Protein AF-A0A538NAD2-F1 (afdb_monomer_lite)

Structure (mmCIF, N/CA/C/O backbone):
data_AF-A0A538NAD2-F1
#
_entry.id   AF-A0A538NAD2-F1
#
loop_
_atom_site.group_PDB
_atom_site.id
_atom_site.type_symbol
_atom_site.label_atom_id
_atom_site.label_alt_id
_atom_site.label_comp_id
_atom_site.label_asym_id
_atom_site.label_entity_id
_atom_site.label_seq_id
_atom_site.pdbx_PDB_ins_code
_atom_site.Cartn_x
_atom_site.Cartn_y
_atom_site.Cartn_z
_atom_site.occupancy
_atom_site.B_iso_or_equiv
_atom_site.auth_seq_id
_atom_site.auth_comp_id
_atom_site.auth_asym_id
_atom_site.auth_atom_id
_atom_site.pdbx_PDB_model_num
ATOM 1 N N . MET A 1 1 ? 9.219 -5.646 24.372 1.00 74.38 1 MET A N 1
ATOM 2 C CA . MET A 1 1 ? 7.977 -4.840 24.423 1.00 74.38 1 MET A CA 1
ATOM 3 C C . MET A 1 1 ? 7.196 -4.928 23.112 1.00 74.38 1 MET A C 1
ATOM 5 O O . MET A 1 1 ? 6.059 -5.374 23.153 1.00 74.38 1 MET A O 1
ATOM 9 N N . CYS A 1 2 ? 7.820 -4.629 21.964 1.00 83.75 2 CYS A N 1
ATOM 10 C CA . CYS A 1 2 ? 7.176 -4.635 20.638 1.00 83.75 2 CYS A CA 1
ATOM 11 C C . CYS A 1 2 ? 6.470 -5.961 20.267 1.00 83.75 2 CYS A C 1
ATOM 13 O O . CYS A 1 2 ? 5.291 -5.955 19.940 1.00 83.75 2 CYS A O 1
ATOM 15 N N . LEU A 1 3 ? 7.122 -7.119 20.444 1.00 89.62 3 LEU A N 1
ATOM 16 C CA . LEU A 1 3 ? 6.505 -8.423 20.138 1.00 89.62 3 LEU A CA 1
ATOM 17 C C . LEU A 1 3 ? 5.207 -8.684 20.925 1.00 89.62 3 LEU A C 1
ATOM 19 O O . LEU A 1 3 ? 4.236 -9.182 20.370 1.00 89.62 3 LEU A O 1
ATOM 23 N N . ARG A 1 4 ? 5.163 -8.322 22.215 1.00 91.44 4 ARG A N 1
ATOM 24 C CA . ARG A 1 4 ? 3.960 -8.508 23.047 1.00 91.44 4 ARG A CA 1
ATOM 25 C C . ARG A 1 4 ? 2.804 -7.627 22.574 1.00 91.44 4 ARG A C 1
ATOM 27 O O . ARG A 1 4 ? 1.663 -8.067 22.623 1.00 91.44 4 ARG A O 1
ATOM 34 N N . LEU A 1 5 ? 3.111 -6.417 22.108 1.00 91.31 5 LEU A N 1
ATOM 35 C CA . LEU A 1 5 ? 2.135 -5.505 21.519 1.00 91.31 5 LEU A CA 1
ATOM 36 C C . LEU A 1 5 ? 1.562 -6.091 20.227 1.00 91.31 5 LEU A C 1
ATOM 38 O O . LEU A 1 5 ? 0.345 -6.195 20.119 1.00 91.31 5 LEU A O 1
ATOM 42 N N . LEU A 1 6 ? 2.416 -6.543 19.302 1.00 92.06 6 LEU A N 1
ATOM 43 C CA . LEU A 1 6 ? 1.977 -7.147 18.038 1.00 92.06 6 LEU A CA 1
ATOM 44 C C . LEU A 1 6 ? 1.104 -8.385 18.278 1.00 92.06 6 LEU A C 1
ATOM 46 O O . LEU A 1 6 ? 0.006 -8.482 17.740 1.00 92.06 6 LEU A O 1
ATOM 50 N N . LEU A 1 7 ? 1.549 -9.293 19.152 1.00 93.12 7 LEU A N 1
ATOM 51 C CA . LEU A 1 7 ? 0.779 -10.486 19.510 1.00 93.12 7 LEU A CA 1
ATOM 52 C C . LEU A 1 7 ? -0.557 -10.137 20.176 1.00 93.12 7 LEU A C 1
ATOM 54 O O . LEU A 1 7 ? -1.550 -10.814 19.939 1.00 93.12 7 LEU A O 1
ATOM 58 N N . SER A 1 8 ? -0.600 -9.097 21.012 1.00 92.62 8 SER A N 1
ATOM 59 C CA . SER A 1 8 ? -1.850 -8.648 21.630 1.00 92.62 8 SER A CA 1
ATOM 60 C C . SER A 1 8 ? -2.799 -8.003 20.624 1.00 92.62 8 SER A C 1
ATOM 62 O O . SER A 1 8 ? -4.003 -8.182 20.757 1.00 92.62 8 SER A O 1
ATOM 64 N N . TYR A 1 9 ? -2.278 -7.257 19.649 1.00 92.25 9 TYR A N 1
ATOM 65 C CA . TYR A 1 9 ? -3.078 -6.598 18.618 1.00 92.25 9 TYR A CA 1
ATOM 66 C C . TYR A 1 9 ? -3.731 -7.627 17.687 1.00 92.25 9 TYR A C 1
ATOM 68 O O . TYR A 1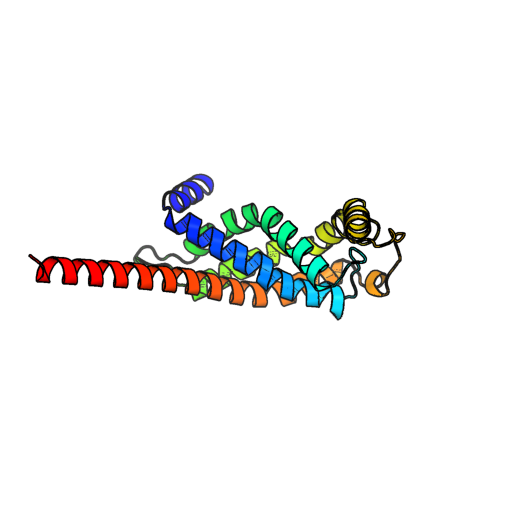 9 ? -4.942 -7.619 17.501 1.00 92.25 9 TYR A O 1
ATOM 76 N N . TYR A 1 10 ? -2.951 -8.590 17.191 1.00 96.25 10 TYR A N 1
ATOM 77 C CA . TYR A 1 10 ? -3.423 -9.630 16.267 1.00 96.25 10 TYR A CA 1
ATOM 78 C C . TYR A 1 10 ? -4.135 -10.815 16.930 1.00 96.25 10 TYR A C 1
ATOM 80 O O . TYR A 1 10 ? -4.476 -11.791 16.261 1.00 96.25 10 TYR A O 1
ATOM 88 N N . ARG A 1 11 ? -4.384 -10.750 18.242 1.00 95.69 11 ARG A N 1
ATOM 89 C CA . ARG A 1 11 ? -5.305 -11.675 18.916 1.00 95.69 11 ARG A CA 1
ATOM 90 C C . ARG A 1 11 ? -6.763 -11.419 18.548 1.00 95.69 11 ARG A C 1
ATOM 92 O O . ARG A 1 11 ? -7.572 -12.331 18.676 1.00 95.69 11 ARG A O 1
ATOM 99 N N . ASP A 1 12 ? -7.083 -10.207 18.103 1.00 92.31 12 ASP A N 1
ATOM 100 C CA . ASP A 1 12 ? -8.400 -9.855 17.589 1.00 92.31 12 ASP A CA 1
ATOM 101 C C . ASP A 1 12 ? -8.495 -10.197 16.085 1.00 92.31 12 ASP A C 1
ATOM 103 O O . ASP A 1 12 ? -7.720 -9.660 15.286 1.00 92.31 12 ASP A O 1
ATOM 107 N N . PRO A 1 13 ? -9.436 -11.056 15.647 1.00 92.94 13 PRO A N 1
ATOM 108 C CA . PRO A 1 13 ? -9.669 -11.324 14.226 1.00 92.94 13 PRO A CA 1
ATOM 109 C C . PRO A 1 13 ? -9.972 -10.066 13.396 1.00 92.94 13 PRO A C 1
ATOM 111 O O . PRO A 1 13 ? -9.646 -10.019 12.209 1.00 92.94 13 PRO A O 1
ATOM 114 N N . LEU A 1 14 ? -10.563 -9.028 13.998 1.00 92.88 14 LEU A N 1
ATOM 115 C CA . LEU A 1 14 ? -10.841 -7.767 13.306 1.00 92.88 14 LEU A CA 1
ATOM 116 C C . LEU A 1 14 ? -9.564 -6.987 12.980 1.00 92.88 14 LEU A C 1
ATOM 118 O O . LEU A 1 14 ? -9.535 -6.265 11.983 1.00 92.88 14 LEU A O 1
ATOM 122 N N . ALA A 1 15 ? -8.494 -7.168 13.759 1.00 93.75 15 ALA A N 1
ATOM 123 C CA . ALA A 1 15 ? -7.193 -6.577 13.466 1.00 93.75 15 ALA A CA 1
ATOM 124 C C . ALA A 1 15 ? -6.578 -7.164 12.185 1.00 93.75 15 ALA A C 1
ATOM 126 O O . ALA A 1 15 ? -6.017 -6.425 11.377 1.00 93.75 15 ALA A O 1
ATOM 127 N N . TRP A 1 16 ? -6.742 -8.471 11.952 1.00 96.31 16 TRP A N 1
ATOM 128 C CA . TRP A 1 16 ? -6.320 -9.121 10.704 1.00 96.31 16 TRP A CA 1
ATOM 129 C C . TRP A 1 16 ? -7.095 -8.608 9.500 1.00 96.31 16 TRP A C 1
ATOM 131 O O . TRP A 1 16 ? -6.505 -8.307 8.465 1.00 96.31 16 TRP A O 1
ATOM 141 N N . TYR A 1 17 ? -8.411 -8.459 9.649 1.00 96.06 17 TYR A N 1
ATOM 142 C CA . TYR A 1 17 ? -9.241 -7.859 8.612 1.00 96.06 17 TYR A CA 1
ATOM 143 C C . TYR A 1 17 ? -8.810 -6.417 8.306 1.00 96.06 17 TYR A C 1
ATOM 145 O O . TYR A 1 17 ? -8.632 -6.063 7.142 1.00 96.06 17 TYR A O 1
ATOM 153 N N . GLY A 1 18 ? -8.557 -5.603 9.336 1.00 95.75 18 GLY A N 1
ATOM 154 C CA . GLY A 1 18 ? -8.062 -4.238 9.160 1.00 95.75 18 GLY A CA 1
ATOM 155 C C . GLY A 1 18 ? -6.701 -4.171 8.467 1.00 95.75 18 GLY A C 1
ATOM 156 O O . GLY A 1 18 ? -6.506 -3.338 7.579 1.00 95.75 18 GLY A O 1
ATOM 157 N N . ALA A 1 19 ? -5.781 -5.074 8.815 1.00 96.31 19 ALA A N 1
ATOM 158 C CA . ALA A 1 19 ? -4.482 -5.187 8.158 1.00 96.31 19 ALA A CA 1
ATOM 159 C C . ALA A 1 19 ? -4.621 -5.595 6.685 1.00 96.31 19 ALA A C 1
ATOM 161 O O . ALA A 1 19 ? -3.973 -4.993 5.835 1.00 96.31 19 ALA A O 1
ATOM 162 N N . LEU A 1 20 ? -5.505 -6.548 6.369 1.00 97.50 20 LEU A N 1
ATOM 163 C CA . LEU A 1 20 ? -5.774 -6.969 4.993 1.00 97.50 20 LEU A CA 1
ATOM 164 C C . LEU A 1 20 ? -6.358 -5.828 4.151 1.00 97.50 20 LEU A C 1
ATOM 166 O O . LEU A 1 20 ? -5.864 -5.568 3.058 1.00 97.50 20 LEU A O 1
ATOM 170 N N . VAL A 1 21 ? -7.374 -5.121 4.657 1.00 97.94 21 VAL A N 1
ATOM 171 C CA . VAL A 1 21 ? -7.971 -3.973 3.950 1.00 97.94 21 VAL A CA 1
ATOM 172 C C . VAL A 1 21 ? -6.934 -2.874 3.735 1.00 97.94 21 VAL A C 1
ATOM 174 O O . VAL A 1 21 ? -6.821 -2.346 2.631 1.00 97.94 21 VAL A O 1
ATOM 177 N N . SER A 1 22 ? -6.139 -2.561 4.762 1.00 97.88 22 SER A N 1
ATOM 178 C CA . SER A 1 22 ? -5.059 -1.574 4.652 1.00 97.88 22 SER A CA 1
ATOM 179 C C . SER A 1 22 ? -4.027 -1.992 3.613 1.00 97.88 22 SER A C 1
ATOM 181 O O . SER A 1 22 ? -3.646 -1.178 2.781 1.00 97.88 22 SER A O 1
ATOM 183 N N . LEU A 1 23 ? -3.619 -3.261 3.608 1.00 98.12 23 LEU A N 1
ATOM 184 C CA . LEU A 1 23 ? -2.667 -3.786 2.639 1.00 98.12 23 LEU A CA 1
ATOM 185 C C . LEU A 1 23 ? -3.208 -3.715 1.208 1.00 98.12 23 LEU A C 1
ATOM 187 O O . LEU A 1 23 ? -2.486 -3.276 0.324 1.00 98.12 23 LEU A O 1
ATOM 191 N N . LEU A 1 24 ? -4.471 -4.082 0.975 1.00 98.31 24 LEU A N 1
ATOM 192 C CA . LEU A 1 24 ? -5.095 -3.989 -0.349 1.00 98.31 24 LEU A CA 1
ATOM 193 C C . LEU A 1 24 ? -5.144 -2.542 -0.852 1.00 98.31 24 LEU A C 1
ATOM 195 O O . LEU A 1 24 ? -4.738 -2.265 -1.978 1.00 98.31 24 LEU A O 1
ATOM 199 N N . VAL A 1 25 ? -5.603 -1.611 -0.013 1.00 98.44 25 VAL A N 1
ATOM 200 C CA . VAL A 1 25 ? -5.688 -0.192 -0.386 1.00 98.44 25 VAL A CA 1
ATOM 201 C C . VAL A 1 25 ? -4.294 0.385 -0.643 1.00 98.44 25 VAL A C 1
ATOM 203 O O . VAL A 1 25 ? -4.075 1.016 -1.674 1.00 98.44 25 VAL A O 1
ATOM 206 N N . LEU A 1 26 ? -3.335 0.150 0.254 1.00 97.94 26 LEU A N 1
ATOM 207 C CA . LEU A 1 26 ? -1.980 0.688 0.117 1.00 97.94 26 LEU A CA 1
ATOM 208 C C . LEU A 1 26 ? -1.224 0.065 -1.063 1.00 97.94 26 LEU A C 1
ATOM 210 O O . LEU A 1 26 ? -0.536 0.790 -1.771 1.00 97.94 26 LEU A O 1
ATOM 214 N N . ALA A 1 27 ? -1.367 -1.239 -1.307 1.00 97.69 27 ALA A N 1
ATOM 215 C CA . ALA A 1 27 ? -0.659 -1.914 -2.391 1.00 97.69 27 ALA A CA 1
ATOM 216 C C . ALA A 1 27 ? -1.212 -1.543 -3.771 1.00 97.69 27 ALA A C 1
ATOM 218 O O . ALA A 1 27 ? -0.431 -1.231 -4.657 1.00 97.69 27 ALA A O 1
ATOM 219 N N . TYR A 1 28 ? -2.536 -1.522 -3.954 1.00 98.19 28 TYR A N 1
ATOM 220 C CA . TYR A 1 28 ? -3.126 -1.304 -5.280 1.00 98.19 28 TYR A CA 1
ATOM 221 C C . TYR A 1 28 ? -3.404 0.169 -5.575 1.00 98.19 28 TYR A C 1
ATOM 223 O O . TYR A 1 28 ? -2.988 0.677 -6.614 1.00 98.19 28 TYR A O 1
ATOM 231 N N . ALA A 1 29 ? -4.074 0.889 -4.668 1.00 98.25 29 ALA A N 1
ATOM 232 C CA . ALA A 1 29 ? -4.322 2.315 -4.884 1.00 98.25 29 ALA A CA 1
ATOM 233 C C . ALA A 1 29 ? -3.036 3.127 -4.686 1.00 98.25 29 ALA A C 1
ATOM 235 O O . ALA A 1 29 ? -2.747 4.019 -5.477 1.00 98.25 29 ALA A O 1
ATOM 236 N N . GLY A 1 30 ? -2.229 2.780 -3.679 1.00 97.81 30 GLY A N 1
ATOM 237 C CA . GLY A 1 30 ? -0.892 3.356 -3.531 1.00 97.81 30 GLY A CA 1
ATOM 238 C C . GLY A 1 30 ? 0.023 2.961 -4.686 1.00 97.81 30 GLY A C 1
ATOM 239 O O . GLY A 1 30 ? 0.659 3.838 -5.261 1.00 97.81 30 GLY A O 1
ATOM 240 N N . GLY A 1 31 ? -0.002 1.692 -5.107 1.00 96.81 31 GLY A N 1
ATOM 241 C CA . GLY A 1 31 ? 0.708 1.222 -6.299 1.00 96.81 31 GLY A CA 1
ATOM 242 C C . GLY A 1 31 ? 0.346 2.004 -7.558 1.00 96.81 31 GLY A C 1
ATOM 243 O O . GLY A 1 31 ? 1.236 2.333 -8.324 1.00 96.81 31 GLY A O 1
ATOM 244 N N . ALA A 1 32 ? -0.917 2.400 -7.746 1.00 97.75 32 ALA A N 1
ATOM 245 C CA . ALA A 1 32 ? -1.320 3.229 -8.887 1.00 97.75 32 ALA A CA 1
ATOM 246 C C . ALA A 1 32 ? -0.697 4.632 -8.835 1.00 97.75 32 ALA A C 1
ATOM 248 O O . ALA A 1 32 ? -0.198 5.129 -9.841 1.00 97.75 32 ALA A O 1
ATOM 249 N N . VAL A 1 33 ? -0.686 5.262 -7.653 1.00 97.94 33 VAL A N 1
ATOM 250 C CA . VAL A 1 33 ? -0.044 6.574 -7.463 1.00 97.94 33 VAL A CA 1
ATOM 251 C C . VAL A 1 33 ? 1.459 6.479 -7.726 1.00 97.94 33 VAL A C 1
ATOM 253 O O . VAL A 1 33 ? 2.012 7.334 -8.414 1.00 97.94 33 VAL A O 1
ATOM 256 N N . MET A 1 34 ? 2.115 5.439 -7.203 1.00 96.62 34 MET A N 1
ATOM 257 C CA . MET A 1 34 ? 3.548 5.227 -7.411 1.00 96.62 34 MET A CA 1
ATOM 258 C C . MET A 1 34 ? 3.856 4.874 -8.864 1.00 96.62 34 MET A C 1
ATOM 260 O O . MET A 1 34 ? 4.817 5.388 -9.409 1.00 96.62 34 MET A O 1
ATOM 264 N N . PHE A 1 35 ? 3.018 4.081 -9.524 1.00 95.69 35 PHE A N 1
ATOM 265 C CA . PHE A 1 35 ? 3.189 3.748 -10.932 1.00 95.69 35 PHE A CA 1
ATOM 266 C C . PHE A 1 35 ? 3.158 5.002 -11.809 1.00 95.69 35 PHE A C 1
ATOM 268 O O . PHE A 1 35 ? 4.049 5.197 -12.624 1.00 95.69 35 PHE A O 1
ATOM 275 N N . VAL A 1 36 ? 2.202 5.910 -11.587 1.00 96.06 36 VAL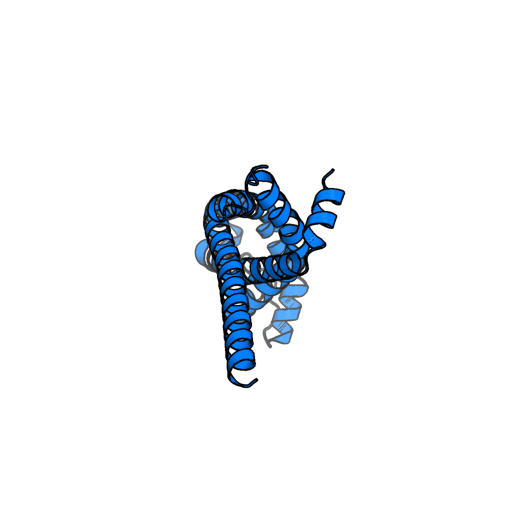 A N 1
ATOM 276 C CA . VAL A 1 36 ? 2.174 7.202 -12.295 1.00 96.06 36 VAL A CA 1
ATOM 277 C C . VAL A 1 36 ? 3.426 8.030 -11.990 1.00 96.06 36 VAL A C 1
ATOM 279 O O . VAL A 1 36 ? 4.008 8.622 -12.894 1.00 96.06 36 VAL A O 1
ATOM 282 N N . LEU A 1 37 ? 3.870 8.074 -10.730 1.00 95.19 37 LEU A N 1
ATOM 283 C CA . LEU A 1 37 ? 5.102 8.778 -10.376 1.00 95.19 37 LEU A CA 1
ATOM 284 C C . LEU A 1 37 ? 6.317 8.196 -11.110 1.00 95.19 37 LEU A C 1
ATOM 286 O O . LEU A 1 37 ? 7.058 8.933 -11.750 1.00 95.19 37 LEU A O 1
ATOM 290 N N . HIS A 1 38 ? 6.519 6.891 -11.030 1.00 92.75 38 HIS A N 1
ATOM 291 C CA . HIS A 1 38 ? 7.729 6.248 -11.515 1.00 92.75 38 HIS A CA 1
ATOM 292 C C . HIS A 1 38 ? 7.713 6.080 -13.037 1.00 92.75 38 HIS A C 1
ATOM 294 O O . HIS A 1 38 ? 8.626 6.559 -13.703 1.00 92.75 38 HIS A O 1
ATOM 300 N N . ALA A 1 39 ? 6.651 5.519 -13.613 1.00 90.00 39 ALA A N 1
ATOM 301 C CA . ALA A 1 39 ? 6.578 5.256 -15.048 1.00 90.00 39 ALA A CA 1
ATOM 302 C C . ALA A 1 39 ? 6.333 6.526 -15.882 1.00 90.00 39 ALA A C 1
ATOM 304 O O . ALA A 1 39 ? 7.002 6.731 -16.892 1.00 90.00 39 ALA A O 1
ATOM 305 N N . GLU A 1 40 ? 5.405 7.399 -15.469 1.00 89.62 40 GLU A N 1
ATOM 306 C CA . GLU A 1 40 ? 4.988 8.548 -16.294 1.00 89.62 40 GLU A CA 1
ATOM 307 C C . GLU A 1 40 ? 5.781 9.822 -15.981 1.00 89.62 40 GLU A C 1
ATOM 309 O O . GLU A 1 40 ? 6.157 10.564 -16.889 1.00 89.62 40 GLU A O 1
ATOM 314 N N . ILE A 1 41 ? 6.029 10.110 -14.696 1.00 91.44 41 ILE A N 1
ATOM 315 C CA . ILE A 1 41 ? 6.700 11.355 -14.283 1.00 91.44 41 ILE A CA 1
ATOM 316 C C . ILE A 1 41 ? 8.225 11.199 -14.299 1.00 91.44 41 ILE A C 1
ATOM 318 O O . ILE A 1 41 ? 8.918 12.090 -14.790 1.00 91.44 41 ILE A O 1
ATOM 322 N N . LEU A 1 42 ? 8.755 10.100 -13.755 1.00 89.50 42 LEU A N 1
ATOM 323 C CA . LEU A 1 42 ? 10.199 9.848 -13.692 1.00 89.50 42 LEU A CA 1
ATOM 324 C C . LEU A 1 42 ? 10.723 9.070 -14.908 1.00 89.50 42 LEU A C 1
ATOM 326 O O . LEU A 1 42 ? 11.924 9.095 -15.170 1.00 89.50 42 LEU A O 1
ATOM 330 N N . GLY A 1 43 ? 9.839 8.443 -15.690 1.00 87.75 43 GLY A N 1
ATOM 331 C CA . GLY A 1 43 ? 10.216 7.690 -16.885 1.00 87.75 43 GLY A CA 1
ATOM 332 C C . GLY A 1 43 ? 10.954 6.384 -16.583 1.00 87.75 43 GLY A C 1
ATOM 333 O O . GLY A 1 43 ? 11.712 5.914 -17.434 1.00 87.75 43 GLY A O 1
ATOM 334 N N . GLU A 1 44 ? 10.780 5.829 -15.381 1.00 84.75 44 GLU A N 1
ATOM 335 C CA . GLU A 1 44 ? 11.350 4.545 -14.979 1.00 84.75 44 GLU A CA 1
ATOM 336 C C . GLU A 1 44 ? 10.746 3.415 -15.819 1.00 84.75 44 GLU A C 1
ATOM 338 O O . GLU A 1 44 ? 9.543 3.361 -16.092 1.00 84.75 44 GLU A O 1
ATOM 343 N N . LEU A 1 45 ? 11.611 2.511 -16.276 1.00 84.94 45 LEU A N 1
ATOM 344 C CA . LEU A 1 45 ? 11.237 1.448 -17.194 1.00 84.94 45 LEU A CA 1
ATOM 345 C C . LEU A 1 45 ? 11.115 0.118 -16.459 1.00 84.94 45 LEU A C 1
ATOM 347 O O . LEU A 1 45 ? 12.037 -0.314 -15.774 1.00 84.94 45 LEU A O 1
ATOM 351 N N . GLY A 1 46 ? 10.023 -0.594 -16.717 1.00 87.38 46 GLY A N 1
ATOM 352 C CA . GLY A 1 46 ? 9.863 -1.987 -16.308 1.00 87.38 46 GLY A CA 1
ATOM 353 C C . GLY A 1 46 ? 9.666 -2.928 -17.500 1.00 87.38 46 GLY A C 1
ATOM 354 O O . GLY A 1 46 ? 10.164 -2.643 -18.607 1.00 87.38 46 GLY A O 1
ATOM 355 N N . PRO A 1 47 ? 8.943 -4.046 -17.307 1.00 89.44 47 PRO A N 1
ATOM 356 C CA . PRO A 1 47 ? 8.652 -5.007 -18.362 1.00 89.44 47 PRO A CA 1
ATOM 357 C C . PRO A 1 47 ? 7.976 -4.323 -19.558 1.00 89.44 47 PRO A C 1
ATOM 359 O O . PRO A 1 47 ? 7.188 -3.390 -19.400 1.00 89.44 47 PRO A O 1
ATOM 362 N N . ALA A 1 48 ? 8.279 -4.781 -20.771 1.00 90.38 48 ALA A N 1
ATOM 363 C CA . ALA A 1 48 ? 7.667 -4.271 -21.999 1.00 90.38 48 ALA A CA 1
ATOM 364 C C . ALA A 1 48 ? 6.287 -4.917 -22.233 1.00 90.38 48 ALA A C 1
ATOM 366 O O . ALA A 1 48 ? 6.108 -5.704 -23.159 1.00 90.38 48 ALA A O 1
ATOM 367 N N . ILE A 1 49 ? 5.341 -4.618 -21.342 1.00 91.12 49 ILE A N 1
ATOM 368 C CA . ILE A 1 49 ? 3.948 -5.097 -21.352 1.00 91.12 49 ILE A CA 1
ATOM 369 C C . ILE A 1 49 ? 2.977 -3.911 -21.272 1.00 91.12 49 ILE A C 1
ATOM 371 O O . ILE A 1 49 ? 3.419 -2.762 -21.171 1.00 91.12 49 ILE A O 1
ATOM 375 N N . ASP A 1 50 ? 1.666 -4.167 -21.332 1.00 91.44 50 ASP A N 1
ATOM 376 C CA . ASP A 1 50 ? 0.672 -3.099 -21.206 1.00 91.44 50 ASP A CA 1
ATOM 377 C C . ASP A 1 50 ? 0.809 -2.375 -19.846 1.00 91.44 50 ASP A C 1
ATOM 379 O O . ASP A 1 50 ? 1.047 -3.031 -18.824 1.00 91.44 50 ASP A O 1
ATOM 383 N N . PRO A 1 51 ? 0.654 -1.037 -19.780 1.00 91.50 51 PRO A N 1
ATOM 384 C CA . PRO A 1 51 ? 0.782 -0.296 -18.526 1.00 91.50 51 PRO A CA 1
ATOM 385 C C . PRO A 1 51 ? -0.117 -0.812 -17.395 1.00 91.50 51 PRO A C 1
ATOM 387 O O . PRO A 1 51 ? 0.292 -0.795 -16.235 1.00 91.50 51 PRO A O 1
ATOM 390 N N . VAL A 1 52 ? -1.320 -1.310 -17.707 1.00 94.12 52 VAL A N 1
ATOM 391 C CA . VAL A 1 52 ? -2.232 -1.869 -16.697 1.00 94.12 52 VAL A CA 1
ATOM 392 C C . VAL A 1 52 ? -1.687 -3.183 -16.137 1.00 94.12 52 VAL A C 1
ATOM 394 O O . VAL A 1 52 ? -1.779 -3.424 -14.933 1.00 94.12 52 VAL A O 1
ATOM 397 N N . GLU A 1 53 ? -1.089 -4.021 -16.982 1.00 94.81 53 GLU A N 1
ATOM 398 C CA . GLU A 1 53 ? -0.466 -5.286 -16.575 1.00 94.81 53 GLU A CA 1
ATOM 399 C C . GLU A 1 53 ? 0.789 -5.038 -15.733 1.00 94.81 53 GLU A C 1
ATOM 401 O O . GLU A 1 53 ? 0.991 -5.702 -14.715 1.00 94.81 53 GLU A O 1
ATOM 406 N N . HIS A 1 54 ? 1.594 -4.040 -16.104 1.00 93.31 54 HIS A N 1
ATOM 407 C CA . HIS A 1 54 ? 2.774 -3.627 -15.345 1.00 93.31 54 HIS A CA 1
ATOM 408 C C . HIS A 1 54 ? 2.388 -3.076 -13.967 1.00 93.31 54 HIS A C 1
ATOM 410 O O . HIS A 1 54 ? 2.902 -3.546 -12.953 1.00 93.31 54 HIS A O 1
ATOM 416 N N . TRP A 1 55 ? 1.402 -2.178 -13.897 1.00 95.62 55 TRP A N 1
ATOM 417 C CA . TRP A 1 55 ? 0.863 -1.710 -12.620 1.00 95.62 55 TRP A CA 1
ATOM 418 C C . TRP A 1 55 ? 0.339 -2.863 -11.751 1.00 95.62 55 TRP A C 1
ATOM 420 O O . TRP A 1 55 ? 0.573 -2.887 -10.538 1.00 95.62 55 TRP A O 1
ATOM 430 N N . ALA A 1 56 ? -0.368 -3.828 -12.347 1.00 96.75 56 ALA A N 1
ATOM 431 C CA . ALA A 1 56 ? -0.894 -4.980 -11.624 1.00 96.75 56 ALA A CA 1
ATOM 432 C C . ALA A 1 56 ? 0.228 -5.887 -11.088 1.00 96.75 56 ALA A C 1
ATOM 434 O O . ALA A 1 56 ? 0.137 -6.355 -9.948 1.00 96.75 56 ALA A O 1
ATOM 435 N N . LEU A 1 57 ? 1.292 -6.104 -11.868 1.00 95.69 57 LEU A N 1
ATOM 436 C CA . LEU A 1 57 ? 2.487 -6.834 -11.439 1.00 95.69 57 LEU A CA 1
ATOM 437 C C . LEU A 1 57 ? 3.146 -6.139 -10.242 1.00 95.69 57 LEU A C 1
ATOM 439 O O . LEU A 1 57 ? 3.315 -6.765 -9.193 1.00 95.69 57 LEU A O 1
ATOM 443 N N . ASP A 1 58 ? 3.446 -4.847 -10.370 1.00 95.12 58 ASP A N 1
ATOM 444 C CA . ASP A 1 58 ? 4.098 -4.052 -9.327 1.00 95.12 58 ASP A CA 1
ATOM 445 C C . ASP A 1 58 ? 3.257 -4.002 -8.052 1.00 95.12 58 ASP A C 1
ATOM 447 O O . ASP A 1 58 ? 3.767 -4.212 -6.951 1.00 95.12 58 ASP A O 1
ATOM 451 N N . SER A 1 59 ? 1.944 -3.809 -8.188 1.00 97.12 59 SER A N 1
ATOM 452 C CA . SER A 1 59 ? 1.010 -3.802 -7.057 1.00 97.12 59 SER A CA 1
ATOM 453 C C . SER A 1 59 ? 0.926 -5.167 -6.376 1.00 97.12 59 SER A C 1
ATOM 455 O O . SER A 1 59 ? 0.795 -5.237 -5.154 1.00 97.12 59 SER A O 1
ATOM 457 N N . THR A 1 60 ? 1.035 -6.264 -7.129 1.00 97.44 60 THR A N 1
ATOM 458 C CA . THR A 1 60 ? 1.037 -7.626 -6.574 1.00 97.44 60 THR A CA 1
ATOM 459 C C . THR A 1 60 ? 2.335 -7.918 -5.825 1.00 97.44 60 THR A C 1
ATOM 461 O O . THR A 1 60 ? 2.305 -8.446 -4.710 1.00 97.44 60 THR A O 1
ATOM 464 N N . LEU A 1 61 ? 3.481 -7.534 -6.389 1.00 95.94 61 LEU A N 1
ATOM 465 C CA . LEU A 1 61 ? 4.773 -7.634 -5.709 1.00 95.94 61 LEU A CA 1
ATOM 466 C C . LEU A 1 61 ? 4.801 -6.751 -4.459 1.00 95.94 61 LEU A C 1
ATOM 468 O O . LEU A 1 61 ? 5.227 -7.205 -3.397 1.00 95.94 61 LEU A O 1
ATOM 472 N N . GLY A 1 62 ? 4.262 -5.535 -4.554 1.00 95.56 62 GLY A N 1
ATOM 473 C CA . GLY A 1 62 ? 4.050 -4.629 -3.433 1.00 95.56 62 GLY A CA 1
ATOM 474 C C . GLY A 1 62 ? 3.141 -5.237 -2.367 1.00 95.56 62 GLY A C 1
ATOM 475 O O . GLY A 1 62 ? 3.477 -5.203 -1.191 1.00 95.56 62 GLY A O 1
ATOM 476 N N . PHE A 1 63 ? 2.033 -5.876 -2.743 1.00 97.25 63 PHE A N 1
ATOM 477 C CA . PHE A 1 63 ? 1.140 -6.554 -1.800 1.00 97.25 63 PHE A CA 1
ATOM 478 C C . PHE A 1 63 ? 1.886 -7.610 -0.975 1.00 97.25 63 PHE A C 1
ATOM 480 O O . PHE A 1 63 ? 1.768 -7.638 0.249 1.00 97.25 63 PHE A O 1
ATOM 487 N N . VAL A 1 64 ? 2.698 -8.449 -1.622 1.00 96.88 64 VAL A N 1
ATOM 488 C CA . VAL A 1 64 ? 3.466 -9.496 -0.932 1.00 96.88 64 VAL A CA 1
ATOM 489 C C . VAL A 1 64 ? 4.614 -8.899 -0.112 1.00 96.88 64 VAL A C 1
ATOM 491 O O . VAL A 1 64 ? 4.773 -9.232 1.064 1.00 96.88 64 VAL A O 1
ATOM 494 N N . GLY A 1 65 ? 5.401 -8.000 -0.704 1.00 94.62 65 GLY A N 1
ATOM 495 C CA . GLY A 1 65 ? 6.584 -7.410 -0.077 1.00 94.62 65 GLY A CA 1
ATOM 496 C C . GLY A 1 65 ? 6.260 -6.454 1.074 1.00 94.62 65 GLY A C 1
ATOM 497 O O . GLY A 1 65 ? 6.999 -6.395 2.057 1.00 94.62 65 GLY A O 1
ATOM 498 N N . LEU A 1 66 ? 5.135 -5.739 0.995 1.00 94.88 66 LEU A N 1
ATOM 499 C CA . LEU A 1 66 ? 4.722 -4.741 1.986 1.00 94.88 66 LEU A CA 1
ATOM 5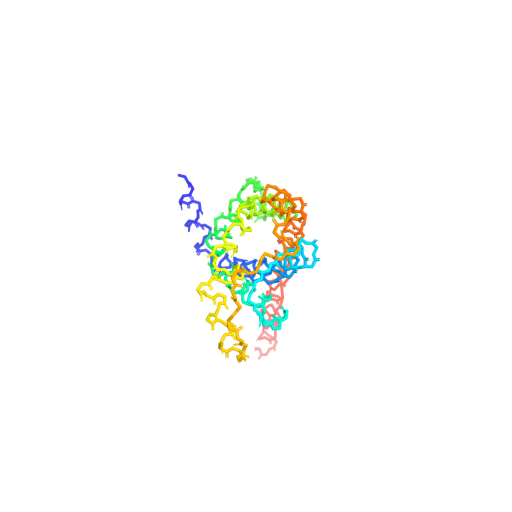00 C C . LEU A 1 66 ? 3.816 -5.317 3.075 1.00 94.88 66 LEU A C 1
ATOM 502 O O . LEU A 1 66 ? 3.632 -4.664 4.102 1.00 94.88 66 LEU A O 1
ATOM 506 N N . ALA A 1 67 ? 3.300 -6.540 2.920 1.00 96.81 67 ALA A N 1
ATOM 507 C CA . ALA A 1 67 ? 2.539 -7.230 3.961 1.00 96.81 67 ALA A CA 1
ATOM 508 C C . ALA A 1 67 ? 3.213 -7.185 5.351 1.00 96.81 67 ALA A C 1
ATOM 510 O O . ALA A 1 67 ? 2.563 -6.729 6.297 1.00 96.81 67 ALA A O 1
ATOM 511 N N . PRO A 1 68 ? 4.499 -7.569 5.522 1.00 96.81 68 PRO A N 1
ATOM 512 C CA . PRO A 1 68 ? 5.163 -7.473 6.824 1.00 96.81 68 PRO A CA 1
ATOM 513 C C . PRO A 1 68 ? 5.310 -6.025 7.316 1.00 96.81 68 PRO A C 1
ATOM 515 O O . PRO A 1 68 ? 5.224 -5.777 8.518 1.00 96.81 68 PRO A O 1
ATOM 518 N N . VAL A 1 69 ? 5.486 -5.062 6.406 1.00 96.94 69 VAL A N 1
ATOM 519 C CA . VAL A 1 69 ? 5.606 -3.634 6.739 1.00 96.94 69 VAL A CA 1
ATOM 520 C C . VAL A 1 69 ? 4.286 -3.108 7.300 1.00 96.94 69 VAL A C 1
ATOM 522 O O . VAL A 1 69 ? 4.266 -2.552 8.397 1.00 96.94 69 VAL A O 1
ATOM 525 N N . VAL A 1 70 ? 3.167 -3.352 6.610 1.00 96.62 70 VAL A N 1
ATOM 526 C CA . VAL A 1 70 ? 1.819 -2.993 7.084 1.00 96.62 70 VAL A CA 1
ATOM 527 C C . VAL A 1 70 ? 1.519 -3.686 8.410 1.00 96.62 70 VAL A C 1
ATOM 529 O O . VAL A 1 70 ? 1.042 -3.041 9.348 1.00 96.62 70 VAL A O 1
ATOM 532 N N . ALA A 1 71 ? 1.859 -4.976 8.516 1.00 96.69 71 ALA A N 1
ATOM 533 C CA . ALA A 1 71 ? 1.604 -5.766 9.710 1.00 96.69 71 ALA A CA 1
ATOM 534 C C . ALA A 1 71 ? 2.287 -5.192 10.962 1.00 96.69 71 ALA A C 1
ATOM 536 O O . ALA A 1 71 ? 1.770 -5.352 12.067 1.00 96.69 71 ALA A O 1
ATOM 537 N N . VAL A 1 72 ? 3.416 -4.499 10.799 1.00 97.62 72 VAL A N 1
ATOM 538 C CA . VAL A 1 72 ? 4.141 -3.826 11.884 1.00 97.62 72 VAL A CA 1
ATOM 539 C C . VAL A 1 72 ? 3.686 -2.376 12.068 1.00 97.62 72 VAL A C 1
ATOM 541 O O . VAL A 1 72 ? 3.466 -1.945 13.198 1.00 97.62 72 VAL A O 1
ATOM 544 N N . ILE A 1 73 ? 3.530 -1.608 10.990 1.00 97.38 73 ILE A N 1
ATOM 545 C CA . ILE A 1 73 ? 3.273 -0.164 11.070 1.00 97.38 73 ILE A CA 1
ATOM 546 C C . ILE A 1 73 ? 1.881 0.145 11.615 1.00 97.38 73 ILE A C 1
ATOM 548 O O . ILE A 1 73 ? 1.758 1.001 12.487 1.00 97.38 73 ILE A O 1
ATOM 552 N N . VAL A 1 74 ? 0.841 -0.553 11.157 1.00 95.38 74 VAL A N 1
ATOM 553 C CA . VAL A 1 74 ? -0.544 -0.294 11.590 1.00 95.38 74 VAL A CA 1
ATOM 554 C C . VAL A 1 74 ? -0.721 -0.425 13.112 1.00 95.38 74 VAL A C 1
ATOM 556 O O . VAL A 1 74 ? -1.214 0.525 13.728 1.00 95.38 74 VAL A O 1
ATOM 559 N N . PRO A 1 75 ? -0.299 -1.522 13.775 1.00 95.12 75 PRO A N 1
ATOM 560 C CA . PRO A 1 75 ? -0.423 -1.625 15.229 1.00 95.12 75 PRO A CA 1
ATOM 561 C C . PRO A 1 75 ? 0.444 -0.614 15.981 1.00 95.12 75 PRO A C 1
ATOM 563 O O . PRO A 1 75 ? 0.028 -0.129 17.033 1.00 95.12 75 PRO A O 1
ATOM 566 N N . LEU A 1 76 ? 1.630 -0.276 15.463 1.00 95.94 76 LEU A N 1
ATOM 567 C CA . LEU A 1 76 ? 2.484 0.743 16.075 1.00 95.94 76 LEU A CA 1
ATOM 568 C C . LEU A 1 76 ? 1.859 2.135 15.982 1.00 95.94 76 LEU A C 1
ATOM 570 O O . LEU A 1 76 ? 1.871 2.863 16.972 1.00 95.94 76 LEU A O 1
ATOM 574 N N . ALA A 1 77 ? 1.268 2.483 14.839 1.00 96.31 77 ALA A N 1
ATOM 575 C CA . ALA A 1 77 ? 0.554 3.739 14.652 1.00 96.31 77 ALA A CA 1
ATOM 576 C C . ALA A 1 77 ? -0.661 3.830 15.581 1.00 96.31 77 ALA A C 1
ATOM 578 O O . ALA A 1 77 ? -0.829 4.827 16.280 1.00 96.31 77 ALA A O 1
ATOM 579 N N . ALA A 1 78 ? -1.457 2.759 15.663 1.00 94.19 78 ALA A N 1
ATOM 580 C CA . ALA A 1 78 ? -2.600 2.685 16.564 1.00 94.19 78 ALA A CA 1
ATOM 581 C C . ALA A 1 78 ? -2.186 2.820 18.036 1.00 94.19 78 ALA A C 1
ATOM 583 O O . ALA A 1 78 ? -2.847 3.517 18.800 1.00 94.19 78 ALA A O 1
ATOM 584 N N . TRP A 1 79 ? -1.083 2.181 18.437 1.00 93.88 79 TRP A N 1
ATOM 585 C CA . TRP A 1 79 ? -0.542 2.302 19.789 1.00 93.88 79 TRP A CA 1
ATOM 586 C C . TRP A 1 79 ? -0.018 3.709 20.088 1.00 93.88 79 TRP A C 1
ATOM 588 O O . TRP A 1 79 ? -0.299 4.234 21.161 1.00 93.88 79 TRP A O 1
ATOM 598 N N . ALA A 1 80 ? 0.698 4.328 19.147 1.00 94.31 80 ALA A N 1
ATOM 599 C CA . ALA A 1 80 ? 1.307 5.644 19.327 1.00 94.31 80 ALA A CA 1
ATOM 600 C C . ALA A 1 80 ? 0.278 6.758 19.569 1.00 94.31 80 ALA A C 1
ATOM 602 O O . ALA A 1 80 ? 0.588 7.739 20.239 1.00 94.31 80 ALA A O 1
ATOM 603 N N . VAL A 1 81 ? -0.939 6.607 19.038 1.00 94.50 81 VAL A N 1
ATOM 604 C CA . VAL A 1 81 ? -2.016 7.603 19.170 1.00 94.50 81 VAL A CA 1
ATOM 605 C C . VAL A 1 81 ? -3.114 7.182 20.148 1.00 94.50 81 VAL A C 1
ATOM 607 O O . VAL A 1 81 ? -4.119 7.876 20.281 1.00 94.50 81 VAL A O 1
ATOM 610 N N . ARG A 1 82 ? -2.966 6.030 20.814 1.00 90.44 82 ARG A N 1
ATOM 611 C CA . ARG A 1 82 ? -3.951 5.547 21.781 1.00 90.44 82 ARG A CA 1
ATOM 612 C C . ARG A 1 82 ? -3.798 6.292 23.103 1.00 90.44 82 ARG A C 1
ATOM 614 O O . ARG A 1 82 ? -2.756 6.199 23.750 1.00 90.44 82 ARG A O 1
ATOM 621 N N . HIS A 1 83 ? -4.879 6.913 23.564 1.00 85.31 83 HIS A N 1
ATOM 622 C CA . HIS A 1 83 ? -4.967 7.404 24.935 1.00 85.31 83 HIS A CA 1
ATOM 623 C C . HIS A 1 83 ? -5.450 6.295 25.888 1.00 85.31 83 HIS A C 1
ATOM 625 O O . HIS A 1 83 ? -6.296 5.486 25.502 1.00 85.31 83 HIS A O 1
ATOM 631 N N . PRO A 1 84 ? -4.928 6.218 27.130 1.00 82.44 84 PRO A N 1
ATOM 632 C CA . PRO A 1 84 ? -5.325 5.188 28.098 1.00 82.44 84 PRO A CA 1
ATOM 633 C C . PRO A 1 84 ? -6.815 5.203 28.457 1.00 82.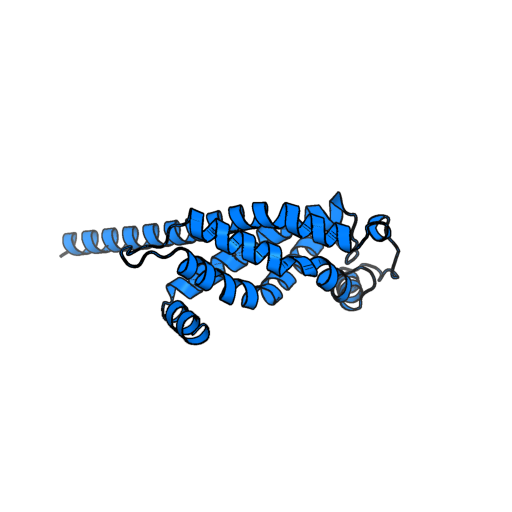44 84 PRO A C 1
ATOM 635 O O . PRO A 1 84 ? -7.367 4.158 28.792 1.00 82.44 84 PRO A O 1
ATOM 638 N N . GLU A 1 85 ? -7.439 6.378 28.390 1.00 82.12 85 GLU A N 1
ATOM 639 C CA . GLU A 1 85 ? -8.839 6.604 28.761 1.00 82.12 85 GLU A CA 1
ATOM 640 C C . GLU A 1 85 ? -9.812 6.324 27.606 1.00 82.12 85 GLU A C 1
ATOM 642 O O . GLU A 1 85 ? -11.004 6.120 27.836 1.00 82.12 85 GLU A O 1
ATOM 647 N N . ASP A 1 86 ? -9.308 6.237 26.371 1.00 81.81 86 ASP A N 1
ATOM 648 C CA . ASP A 1 86 ? -10.138 6.066 25.186 1.00 81.81 86 ASP A CA 1
ATOM 649 C C . ASP A 1 86 ? -10.362 4.588 24.853 1.00 81.81 86 ASP A C 1
ATOM 651 O O . ASP A 1 86 ? -9.433 3.784 24.707 1.00 81.81 86 ASP A O 1
ATOM 655 N N . ALA A 1 87 ? -11.631 4.241 24.639 1.00 77.25 87 ALA A N 1
ATOM 656 C CA . ALA A 1 87 ? -12.029 2.925 24.145 1.00 77.25 87 ALA A CA 1
ATOM 657 C C . ALA A 1 87 ? -11.722 2.730 22.645 1.00 77.25 87 ALA A C 1
ATOM 659 O O . ALA A 1 87 ? -11.708 1.598 22.163 1.00 77.25 87 ALA A O 1
ATOM 660 N N . SER A 1 88 ? -11.476 3.812 21.896 1.00 82.69 88 SER A N 1
ATOM 661 C CA . SER A 1 88 ? -11.275 3.788 20.443 1.00 82.69 88 SER A CA 1
ATOM 662 C C . SER A 1 88 ? -10.048 4.581 20.006 1.00 82.69 88 SER A C 1
ATOM 664 O O . SER A 1 88 ? -9.744 5.626 20.568 1.00 82.69 88 SER A O 1
ATOM 666 N N . VAL A 1 89 ? -9.382 4.120 18.948 1.00 85.62 89 VAL A N 1
ATOM 667 C CA . VAL A 1 89 ? -8.239 4.812 18.337 1.00 85.62 89 VAL A CA 1
ATOM 668 C C . VAL A 1 89 ? -8.738 5.888 17.372 1.00 85.62 89 VAL A C 1
ATOM 670 O O . VAL A 1 89 ? -9.549 5.604 16.489 1.00 85.62 89 VAL A O 1
ATOM 673 N N . ALA A 1 90 ? -8.225 7.112 17.501 1.00 90.19 90 ALA A N 1
ATOM 674 C CA . ALA A 1 90 ? -8.563 8.204 16.595 1.00 90.19 90 ALA A CA 1
ATOM 675 C C . ALA A 1 90 ? -8.035 7.931 15.170 1.00 90.19 90 ALA A C 1
ATOM 677 O O . ALA A 1 90 ? -6.828 7.817 14.946 1.00 90.19 90 ALA A O 1
ATOM 678 N N . THR A 1 91 ? -8.947 7.855 14.194 1.00 93.56 91 THR A N 1
ATOM 679 C CA . THR A 1 91 ? -8.646 7.445 12.810 1.00 93.56 91 THR A CA 1
ATOM 680 C C . THR A 1 91 ? -7.625 8.347 12.124 1.00 93.56 91 THR A C 1
ATOM 682 O O . THR A 1 91 ? -6.670 7.852 11.534 1.00 93.56 91 THR A O 1
ATOM 685 N N . LEU A 1 92 ? -7.819 9.669 12.185 1.00 94.94 92 LEU A N 1
ATOM 686 C CA . LEU A 1 92 ? -6.968 10.624 11.472 1.00 94.94 92 LEU A CA 1
ATOM 687 C C . LEU A 1 92 ? -5.537 10.678 12.047 1.00 94.94 92 LEU A C 1
ATOM 689 O O . LEU A 1 92 ? -4.604 10.513 11.266 1.00 94.94 92 LEU A O 1
ATOM 693 N N . PRO A 1 93 ? -5.319 10.814 13.373 1.00 96.62 93 PRO A N 1
ATOM 694 C CA . PRO A 1 93 ? -3.977 10.707 13.948 1.00 96.62 93 PRO A CA 1
ATOM 695 C C . PRO A 1 93 ? -3.285 9.381 13.615 1.00 96.62 93 PRO A C 1
ATOM 697 O O . PRO A 1 93 ? -2.114 9.380 13.241 1.00 96.62 93 PRO A O 1
ATOM 700 N N . CYS A 1 94 ? -4.012 8.259 13.691 1.00 96.56 94 CYS A N 1
ATOM 701 C CA . CYS A 1 94 ? -3.478 6.944 13.331 1.00 96.56 94 CYS A CA 1
ATOM 702 C C . CYS A 1 94 ? -3.026 6.909 11.864 1.00 96.56 94 CYS A C 1
ATOM 704 O O . CYS A 1 94 ? -1.931 6.436 11.564 1.00 96.56 94 CYS A O 1
ATOM 706 N N . ALA A 1 95 ? -3.831 7.470 10.959 1.00 98.06 95 ALA A N 1
ATOM 707 C CA . ALA A 1 95 ? -3.505 7.549 9.543 1.00 98.06 95 ALA A CA 1
ATOM 708 C C . ALA A 1 95 ? -2.288 8.440 9.258 1.00 98.06 95 ALA A C 1
ATOM 710 O O . ALA A 1 95 ? -1.463 8.072 8.432 1.00 98.06 95 ALA A O 1
ATOM 711 N N . ILE A 1 96 ? -2.135 9.568 9.960 1.00 98.31 96 ILE A N 1
ATOM 712 C CA . ILE A 1 96 ? -0.967 10.453 9.818 1.00 98.31 96 ILE A CA 1
ATOM 713 C C . ILE A 1 96 ? 0.305 9.732 10.261 1.00 98.31 96 ILE A C 1
ATOM 715 O O . ILE A 1 96 ? 1.284 9.692 9.515 1.00 98.31 96 ILE A O 1
ATOM 719 N N . VAL A 1 97 ? 0.296 9.127 11.452 1.00 98.19 97 VAL A N 1
ATOM 720 C CA . VAL A 1 97 ? 1.469 8.413 11.978 1.00 98.19 97 VAL A CA 1
ATOM 721 C C . VAL A 1 97 ? 1.799 7.204 11.104 1.00 98.19 97 VAL A C 1
ATOM 723 O O . VAL A 1 97 ? 2.945 7.037 10.688 1.00 98.19 97 VAL A O 1
ATOM 726 N N . GLY A 1 98 ? 0.798 6.382 10.788 1.00 97.94 98 GLY A N 1
ATOM 727 C CA . GLY A 1 98 ? 0.976 5.174 9.991 1.00 97.94 98 GLY A CA 1
ATOM 728 C C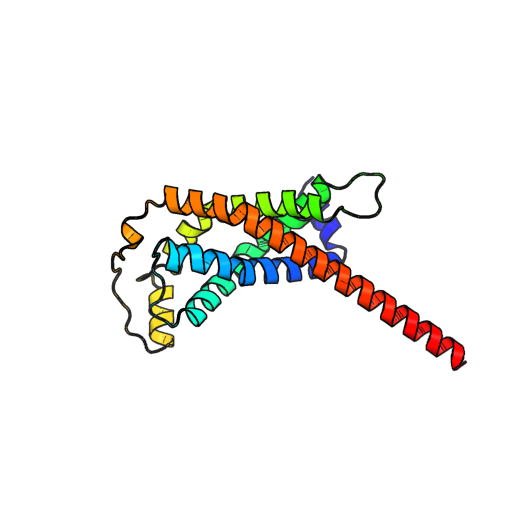 . GLY A 1 98 ? 1.362 5.470 8.545 1.00 97.94 98 GLY A C 1
ATOM 729 O O . GLY A 1 98 ? 2.297 4.862 8.038 1.00 97.94 98 GLY A O 1
ATOM 730 N N . GLY A 1 99 ? 0.708 6.435 7.899 1.00 98.19 99 GLY A N 1
ATOM 731 C CA . GLY A 1 99 ? 0.994 6.840 6.524 1.00 98.19 99 GLY A CA 1
ATOM 732 C C . GLY A 1 99 ? 2.378 7.461 6.375 1.00 98.19 99 GLY A C 1
ATOM 733 O O . GLY A 1 99 ? 3.100 7.124 5.440 1.00 98.19 99 GLY A O 1
ATOM 734 N N . THR A 1 100 ? 2.799 8.283 7.342 1.00 98.56 100 THR A N 1
ATOM 735 C CA . THR A 1 100 ? 4.164 8.831 7.377 1.00 98.56 100 THR A CA 1
ATOM 736 C C . THR A 1 100 ? 5.198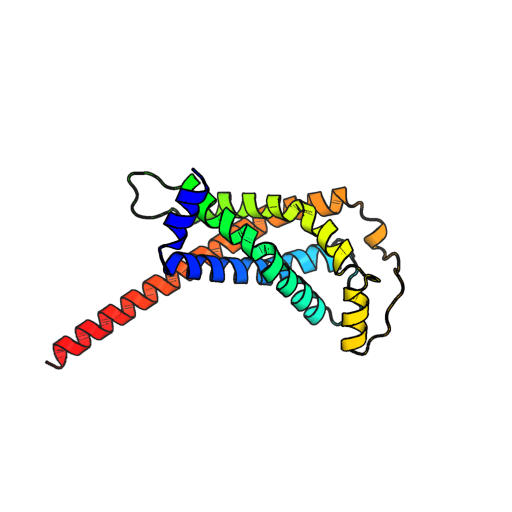 7.722 7.548 1.00 98.56 100 THR A C 1
ATOM 738 O O . THR A 1 100 ? 6.146 7.638 6.770 1.00 98.56 100 THR A O 1
ATOM 741 N N . ALA A 1 101 ? 5.009 6.840 8.536 1.00 98.31 101 ALA A N 1
ATOM 742 C CA . ALA A 1 101 ? 5.917 5.720 8.765 1.00 98.31 101 ALA A CA 1
ATOM 743 C C . ALA A 1 101 ? 5.996 4.794 7.541 1.00 98.31 101 ALA A C 1
ATOM 745 O O . ALA A 1 101 ? 7.081 4.337 7.189 1.00 98.31 101 ALA A O 1
ATOM 746 N N . PHE A 1 102 ? 4.865 4.550 6.875 1.00 98.06 102 PHE A N 1
ATOM 747 C CA . PHE A 1 102 ? 4.798 3.730 5.671 1.00 98.06 102 PHE A CA 1
ATOM 748 C C . PHE A 1 102 ? 5.522 4.394 4.497 1.00 98.06 102 PHE A C 1
ATOM 750 O O . PHE A 1 102 ? 6.397 3.772 3.907 1.00 98.06 102 PHE A O 1
ATOM 757 N N . GLY A 1 103 ? 5.252 5.673 4.214 1.00 97.44 103 GLY A N 1
ATOM 758 C CA . GLY A 1 103 ? 5.950 6.416 3.161 1.00 97.44 103 GLY A CA 1
ATOM 759 C C . GLY A 1 103 ? 7.469 6.438 3.349 1.00 97.44 103 GLY A C 1
ATOM 760 O O . GLY A 1 103 ? 8.209 6.254 2.389 1.00 97.44 103 GLY A O 1
ATOM 761 N N . LEU A 1 104 ? 7.944 6.565 4.592 1.00 98.06 104 LEU A N 1
ATOM 762 C CA . LEU A 1 104 ? 9.372 6.465 4.910 1.00 98.06 104 LEU A CA 1
ATOM 763 C C . LEU A 1 104 ? 9.917 5.041 4.745 1.00 98.06 104 LEU A C 1
ATOM 765 O O . LEU A 1 104 ? 11.016 4.865 4.226 1.00 98.06 104 LEU A O 1
ATOM 769 N N . ALA A 1 105 ? 9.163 4.020 5.158 1.00 97.19 105 ALA A N 1
ATOM 770 C CA . ALA A 1 105 ? 9.558 2.623 4.980 1.00 97.19 105 ALA A CA 1
ATOM 771 C C . ALA A 1 105 ? 9.655 2.224 3.498 1.00 97.19 105 ALA A C 1
ATOM 773 O O . ALA A 1 105 ? 10.435 1.338 3.156 1.00 97.19 105 ALA A O 1
ATOM 774 N N . LEU A 1 106 ? 8.896 2.896 2.627 1.00 95.56 106 LEU A N 1
ATOM 775 C CA . LEU A 1 106 ? 8.924 2.719 1.177 1.00 95.56 106 LEU A CA 1
ATOM 776 C C . LEU A 1 106 ? 9.954 3.601 0.462 1.00 95.56 106 LEU A C 1
ATOM 778 O O . LEU A 1 106 ? 10.089 3.475 -0.751 1.00 95.56 106 LEU A O 1
ATOM 782 N N . ALA A 1 107 ? 10.707 4.447 1.168 1.00 95.75 107 ALA A N 1
ATOM 783 C CA . ALA A 1 107 ? 11.767 5.250 0.562 1.00 95.75 107 ALA A CA 1
ATOM 784 C C . ALA A 1 107 ? 12.746 4.431 -0.314 1.00 95.75 107 ALA A C 1
ATOM 786 O O . ALA A 1 107 ? 13.051 4.889 -1.409 1.00 95.75 107 ALA A O 1
ATOM 787 N N . PRO A 1 108 ? 13.212 3.222 0.078 1.00 94.19 108 PRO A N 1
ATOM 788 C CA . PRO A 1 108 ? 14.097 2.415 -0.765 1.00 94.19 108 PRO A CA 1
ATOM 789 C C . PRO A 1 108 ? 13.364 1.579 -1.830 1.00 94.19 108 PRO A C 1
ATOM 791 O O . PRO A 1 108 ? 14.020 0.821 -2.542 1.00 94.19 108 PRO A O 1
ATOM 794 N N . ALA A 1 109 ? 12.034 1.673 -1.947 1.00 92.88 109 ALA A N 1
ATOM 795 C CA . ALA A 1 109 ? 11.258 0.881 -2.903 1.00 92.88 109 ALA A CA 1
ATOM 796 C C . ALA A 1 109 ? 11.705 1.039 -4.368 1.00 92.88 109 ALA A C 1
ATOM 798 O O . ALA A 1 109 ? 11.750 0.008 -5.033 1.00 92.88 109 ALA A O 1
ATOM 799 N N . PRO A 1 110 ? 12.114 2.229 -4.860 1.00 92.25 110 PRO A N 1
ATOM 800 C CA . PRO A 1 110 ? 12.596 2.364 -6.237 1.00 92.25 110 PRO A CA 1
ATOM 801 C C . PRO A 1 110 ? 13.805 1.463 -6.516 1.00 92.25 110 PRO A C 1
ATOM 803 O O . PRO A 1 110 ? 13.842 0.759 -7.510 1.00 92.25 110 PRO A O 1
ATOM 806 N N . ILE A 1 111 ? 14.736 1.347 -5.558 1.00 92.56 111 ILE A N 1
ATOM 807 C CA . ILE A 1 111 ? 15.891 0.441 -5.691 1.00 92.56 111 ILE A CA 1
ATOM 808 C C . ILE A 1 111 ? 15.426 -1.018 -5.795 1.00 92.56 111 ILE A C 1
ATOM 810 O O . ILE A 1 111 ? 15.950 -1.796 -6.587 1.00 92.56 111 ILE A O 1
ATOM 814 N N . ALA A 1 112 ? 14.466 -1.416 -4.956 1.00 92.31 112 ALA A N 1
ATOM 815 C CA . ALA A 1 112 ? 13.942 -2.777 -4.985 1.00 92.31 112 ALA A CA 1
ATOM 816 C C . ALA A 1 112 ? 13.196 -3.070 -6.295 1.00 92.31 112 ALA A C 1
ATOM 818 O O . ALA A 1 112 ? 13.301 -4.182 -6.808 1.00 92.31 112 ALA A O 1
ATOM 819 N N . HIS A 1 113 ? 12.475 -2.082 -6.829 1.00 91.88 113 HIS A N 1
ATOM 820 C CA . HIS A 1 113 ? 11.811 -2.154 -8.126 1.00 91.88 113 HIS A CA 1
ATOM 821 C C . HIS A 1 113 ? 12.835 -2.349 -9.244 1.00 91.88 113 HIS A C 1
ATOM 823 O O . HIS A 1 113 ? 12.797 -3.387 -9.899 1.00 91.88 113 HIS A O 1
ATOM 829 N N . ASP A 1 114 ? 13.834 -1.474 -9.360 1.00 90.50 114 ASP A N 1
ATOM 830 C CA . ASP A 1 114 ? 14.868 -1.550 -10.400 1.00 90.50 114 ASP A CA 1
ATOM 831 C C . ASP A 1 114 ? 15.589 -2.907 -10.417 1.00 90.50 114 ASP A C 1
ATOM 833 O O . ASP A 1 114 ? 15.859 -3.480 -11.472 1.00 90.50 114 ASP A O 1
ATOM 837 N N . LEU A 1 115 ? 15.874 -3.463 -9.234 1.00 91.50 115 LEU A N 1
ATOM 838 C CA . LEU A 1 115 ? 16.565 -4.747 -9.097 1.00 91.50 115 LEU A CA 1
ATOM 839 C C . LEU A 1 115 ? 15.696 -5.961 -9.446 1.00 91.50 115 LEU A C 1
ATOM 841 O O . LEU A 1 115 ? 16.236 -7.007 -9.814 1.00 91.50 115 LEU A O 1
ATOM 845 N N . LEU A 1 116 ? 14.377 -5.860 -9.272 1.00 92.12 116 LEU A N 1
ATOM 846 C CA . LEU A 1 116 ? 13.462 -6.991 -9.423 1.00 92.12 116 LEU A CA 1
ATOM 847 C C . LEU A 1 116 ? 12.670 -6.933 -10.720 1.00 92.12 116 LEU A C 1
ATOM 849 O O . LEU A 1 116 ? 12.556 -7.951 -11.385 1.00 92.12 116 LEU A O 1
ATOM 853 N N . VAL A 1 117 ? 12.113 -5.779 -11.061 1.00 91.75 117 VAL A N 1
ATOM 854 C CA . VAL A 1 117 ? 11.185 -5.566 -12.179 1.00 91.75 117 VAL A CA 1
ATOM 855 C C . VAL A 1 117 ? 11.637 -4.469 -13.137 1.00 91.75 117 VAL A C 1
ATOM 857 O O . VAL A 1 117 ? 11.006 -4.288 -14.177 1.00 91.75 117 VAL A O 1
ATOM 860 N N . GLY A 1 118 ? 12.763 -3.808 -12.860 1.00 89.12 118 GLY A N 1
ATOM 861 C CA . GLY A 1 118 ? 13.409 -2.911 -13.813 1.00 89.12 118 GLY A CA 1
ATOM 862 C C . GLY A 1 118 ? 13.647 -3.600 -15.159 1.00 89.12 118 GLY A C 1
ATOM 863 O O . GLY A 1 118 ? 13.890 -4.814 -15.235 1.00 89.12 118 GLY A O 1
ATOM 864 N N . ARG A 1 119 ? 13.542 -2.843 -16.253 1.00 89.06 119 ARG A N 1
ATOM 865 C CA . ARG A 1 119 ? 13.707 -3.370 -17.616 1.00 89.06 119 ARG A CA 1
ATOM 866 C C . ARG A 1 119 ? 14.996 -4.172 -17.751 1.00 89.06 119 ARG A C 1
ATOM 868 O O . ARG A 1 119 ? 16.034 -3.760 -17.266 1.00 89.06 119 ARG A O 1
ATOM 875 N N . GLY A 1 120 ? 14.961 -5.318 -18.428 1.00 86.88 120 GLY A N 1
ATOM 876 C CA . GLY A 1 120 ? 16.149 -6.148 -18.642 1.00 86.88 120 GLY A CA 1
ATOM 877 C C . GLY A 1 120 ? 16.575 -6.990 -17.431 1.00 86.88 120 GLY A C 1
ATOM 878 O O . GLY A 1 120 ? 17.540 -7.748 -17.545 1.00 86.88 120 GLY A O 1
ATOM 879 N N . THR A 1 121 ? 15.879 -6.903 -16.292 1.00 91.00 121 THR A N 1
ATOM 880 C CA . THR A 1 121 ? 16.009 -7.890 -15.209 1.00 91.00 121 THR A CA 1
ATOM 881 C C . THR A 1 121 ? 15.423 -9.240 -15.625 1.00 91.00 121 THR A C 1
ATOM 883 O O . THR A 1 121 ? 14.631 -9.347 -16.565 1.00 91.00 121 THR A O 1
ATOM 886 N N . TRP A 1 122 ? 15.800 -10.302 -14.904 1.00 93.19 122 TRP A N 1
ATOM 887 C CA . TRP A 1 122 ? 15.311 -11.654 -15.185 1.00 93.19 122 TRP A CA 1
ATOM 888 C C . TRP A 1 122 ? 13.780 -11.742 -15.138 1.00 93.19 122 TRP A C 1
ATOM 890 O O . TRP A 1 122 ? 13.171 -12.278 -16.061 1.00 93.19 122 TRP A O 1
ATOM 900 N N . LEU A 1 123 ? 13.157 -11.187 -14.093 1.00 93.44 123 LEU A N 1
ATOM 901 C CA . LEU A 1 123 ? 11.705 -11.237 -13.933 1.00 93.44 123 LEU A CA 1
ATOM 902 C C . LEU A 1 123 ? 11.005 -10.361 -14.975 1.00 93.44 123 LEU A C 1
ATOM 904 O O . LEU A 1 123 ? 10.027 -10.819 -15.560 1.00 93.44 123 LEU A O 1
ATOM 908 N N . ALA A 1 124 ? 11.515 -9.157 -15.261 1.00 92.56 124 ALA A N 1
ATOM 909 C CA . ALA A 1 124 ? 10.923 -8.301 -16.285 1.00 92.56 124 ALA A CA 1
ATOM 910 C C . ALA A 1 124 ? 10.920 -8.971 -17.662 1.00 92.56 124 ALA A C 1
ATOM 912 O O . ALA A 1 124 ? 9.886 -9.007 -18.323 1.00 92.56 124 ALA A O 1
ATOM 913 N N . ASN A 1 125 ? 12.042 -9.576 -18.060 1.00 92.69 125 ASN A N 1
ATOM 914 C CA . ASN A 1 125 ? 12.139 -10.292 -19.331 1.00 92.69 125 ASN A CA 1
ATOM 915 C C . ASN A 1 125 ? 11.204 -11.501 -19.373 1.00 92.69 125 ASN A C 1
ATOM 917 O O . ASN A 1 125 ? 10.504 -11.695 -20.363 1.00 92.69 125 ASN A O 1
ATOM 921 N N . HIS A 1 126 ? 11.144 -12.279 -18.289 1.00 94.31 126 HIS A N 1
ATOM 922 C CA . HIS A 1 126 ? 10.274 -13.447 -18.230 1.00 94.31 126 HIS A CA 1
ATOM 923 C C . HIS A 1 126 ? 8.793 -13.066 -18.332 1.00 94.31 126 HIS A C 1
ATOM 925 O O . HIS A 1 126 ? 8.040 -13.702 -19.064 1.00 94.31 126 HIS A O 1
ATOM 931 N N . VAL A 1 127 ? 8.369 -11.999 -17.648 1.00 94.38 127 VAL A N 1
ATOM 932 C CA . VAL A 1 127 ? 6.999 -11.487 -17.769 1.00 94.38 127 VAL A CA 1
ATOM 933 C C . VAL A 1 127 ? 6.744 -10.957 -19.181 1.00 94.38 127 VAL A C 1
ATOM 935 O O . VAL A 1 127 ? 5.727 -11.300 -19.772 1.00 94.38 127 VAL A O 1
ATOM 938 N N . THR A 1 128 ? 7.664 -10.188 -19.766 1.00 92.62 128 THR A N 1
ATOM 939 C CA . THR A 1 128 ? 7.529 -9.719 -21.153 1.00 92.62 128 THR A CA 1
ATOM 940 C C . THR A 1 128 ? 7.332 -10.875 -22.135 1.00 92.62 128 THR A C 1
ATOM 942 O O . THR A 1 128 ? 6.427 -10.816 -22.964 1.00 92.62 128 THR A O 1
ATOM 945 N N . GLU A 1 129 ? 8.110 -11.951 -22.009 1.00 93.25 129 GLU A N 1
ATOM 946 C CA . GLU A 1 129 ? 7.971 -13.148 -22.846 1.00 93.25 129 GLU A CA 1
ATOM 947 C C . GLU A 1 129 ? 6.626 -13.861 -22.636 1.00 93.25 129 GLU A C 1
ATOM 949 O O . GLU A 1 129 ? 5.992 -14.276 -23.608 1.00 93.25 129 GLU A O 1
ATOM 954 N N . LEU A 1 130 ? 6.154 -13.972 -21.387 1.00 94.25 130 LEU A N 1
ATOM 955 C CA . LEU A 1 130 ? 4.857 -14.586 -21.065 1.00 94.25 130 LEU A CA 1
ATOM 956 C C . LEU A 1 130 ? 3.676 -13.854 -21.716 1.00 94.25 130 LEU A C 1
ATOM 958 O O . LEU A 1 130 ? 2.695 -14.496 -22.088 1.00 94.25 130 LEU A O 1
ATOM 962 N N . PHE A 1 131 ? 3.782 -12.536 -21.885 1.00 91.62 131 PHE A N 1
ATOM 963 C CA . PHE A 1 131 ? 2.779 -11.703 -22.553 1.00 91.62 131 PHE A CA 1
ATOM 964 C C . PHE A 1 131 ? 3.031 -11.546 -24.066 1.00 91.62 131 PHE A C 1
ATOM 966 O O . PHE A 1 131 ? 2.374 -10.750 -24.734 1.00 91.62 131 PHE A O 1
ATOM 973 N N . GLY A 1 132 ? 3.946 -12.336 -24.641 1.00 86.31 132 GLY A N 1
ATOM 974 C CA . GLY A 1 132 ? 4.206 -12.381 -26.085 1.00 86.31 132 GLY A CA 1
ATOM 975 C C . GLY A 1 132 ? 5.109 -11.263 -26.614 1.00 86.31 132 GLY A C 1
ATOM 976 O O . GLY A 1 132 ? 5.243 -11.114 -27.829 1.00 86.31 132 GLY A O 1
ATOM 977 N N . GLY A 1 133 ? 5.734 -10.487 -25.727 1.00 83.31 133 GLY A N 1
ATOM 978 C CA . GLY A 1 133 ? 6.749 -9.500 -26.076 1.00 83.31 133 GLY A CA 1
ATOM 979 C C . GLY A 1 133 ? 8.125 -10.132 -26.299 1.00 83.31 133 GLY A C 1
ATOM 980 O O . GLY A 1 133 ? 8.418 -11.242 -25.855 1.00 83.31 133 GLY A O 1
ATOM 981 N N . THR A 1 134 ? 9.009 -9.407 -26.981 1.00 79.31 134 THR A N 1
ATOM 982 C CA . THR A 1 134 ? 10.426 -9.774 -27.082 1.00 79.31 134 THR A CA 1
ATOM 983 C C . THR A 1 134 ? 11.191 -9.171 -25.914 1.00 79.31 134 THR A C 1
ATOM 985 O O . THR A 1 134 ? 11.112 -7.958 -25.713 1.00 79.31 134 THR A O 1
ATOM 988 N N . ALA A 1 135 ? 11.955 -9.990 -25.184 1.00 75.12 135 ALA A N 1
ATOM 989 C CA . ALA A 1 135 ? 12.846 -9.501 -24.138 1.00 75.12 135 ALA A CA 1
ATOM 990 C C . ALA A 1 135 ? 13.739 -8.382 -24.693 1.00 75.12 135 ALA A C 1
ATOM 992 O O . ALA A 1 135 ? 14.468 -8.571 -25.671 1.00 75.12 135 ALA A O 1
ATOM 993 N N . ALA A 1 136 ? 13.644 -7.204 -24.085 1.00 66.50 136 ALA A N 1
ATOM 994 C CA . ALA A 1 136 ? 14.478 -6.075 -24.446 1.00 66.50 136 ALA A CA 1
ATOM 995 C C . ALA A 1 136 ? 15.780 -6.143 -23.633 1.00 66.50 136 ALA A C 1
ATOM 997 O O . ALA A 1 136 ? 15.751 -6.513 -22.453 1.00 66.50 136 ALA A O 1
ATOM 998 N N . PRO A 1 137 ? 16.934 -5.786 -24.223 1.00 65.31 137 PRO A N 1
ATOM 999 C CA . PRO A 1 137 ? 18.128 -5.536 -23.429 1.00 65.31 137 PRO A CA 1
ATOM 1000 C C . PRO A 1 137 ? 17.852 -4.435 -22.393 1.00 65.31 137 PRO A C 1
ATOM 1002 O O . PRO A 1 137 ? 16.851 -3.723 -22.470 1.00 65.31 137 PRO A O 1
ATOM 1005 N N . HIS A 1 138 ? 18.753 -4.296 -21.419 1.00 62.53 138 HIS A N 1
ATOM 1006 C CA . HIS A 1 138 ? 18.767 -3.153 -20.503 1.00 62.53 138 HIS A CA 1
ATOM 1007 C C . HIS A 1 138 ? 18.932 -1.871 -21.343 1.00 62.53 138 HIS A C 1
ATOM 1009 O O . HIS A 1 138 ? 20.043 -1.482 -21.705 1.00 62.53 138 HIS A O 1
ATOM 1015 N N . GLU A 1 139 ? 17.820 -1.277 -21.763 1.00 56.56 139 GLU A N 1
ATOM 1016 C CA . GLU A 1 139 ? 17.815 -0.003 -22.463 1.00 56.56 139 GLU A CA 1
ATOM 1017 C C . GLU A 1 139 ? 17.841 1.094 -21.419 1.00 56.56 139 GLU A C 1
ATOM 1019 O O . GLU A 1 139 ? 16.967 1.134 -20.554 1.00 56.56 139 GLU A O 1
ATOM 1024 N N . HIS A 1 140 ? 18.837 1.976 -21.525 1.00 49.81 140 HIS A N 1
ATOM 1025 C CA . HIS A 1 140 ? 18.829 3.201 -20.750 1.00 49.81 140 HIS A CA 1
ATOM 1026 C C . HIS A 1 140 ? 17.677 4.055 -21.267 1.00 49.81 140 HIS A C 1
ATOM 1028 O O . HIS A 1 140 ? 17.768 4.646 -22.349 1.00 49.81 140 HIS A O 1
ATOM 1034 N N . GLY A 1 141 ? 16.566 4.066 -20.538 1.00 51.75 141 GLY A N 1
ATOM 1035 C CA . GLY A 1 141 ? 15.453 4.943 -20.858 1.00 51.75 141 GLY A CA 1
ATOM 1036 C C . GLY A 1 141 ? 15.875 6.396 -20.705 1.00 51.75 141 GLY A C 1
ATOM 1037 O O . GLY A 1 141 ? 16.901 6.715 -20.107 1.00 51.75 141 GLY A O 1
ATOM 1038 N N . THR A 1 142 ? 15.036 7.328 -21.146 1.00 50.66 142 THR A N 1
ATOM 1039 C CA . THR A 1 142 ? 15.172 8.724 -20.701 1.00 50.66 142 THR A CA 1
ATOM 1040 C C . THR A 1 142 ? 15.131 8.848 -19.164 1.00 50.66 142 THR A C 1
ATOM 1042 O O . THR A 1 142 ? 15.683 9.810 -18.628 1.00 50.66 142 THR A O 1
ATOM 1045 N N . GLY A 1 143 ? 14.562 7.853 -18.464 1.00 51.66 143 GLY A N 1
ATOM 1046 C CA . GLY A 1 143 ? 14.574 7.699 -17.004 1.00 51.66 143 GLY A CA 1
ATOM 1047 C C . GLY A 1 143 ? 15.938 7.377 -16.378 1.00 51.66 143 GLY A C 1
ATOM 1048 O O . GLY A 1 143 ? 16.160 7.757 -15.234 1.00 51.66 143 GLY A O 1
ATOM 1049 N N . ASP A 1 144 ? 16.908 6.824 -17.117 1.00 58.19 144 ASP A N 1
ATOM 1050 C CA . ASP A 1 144 ? 18.266 6.545 -16.598 1.00 58.19 144 ASP A CA 1
ATOM 1051 C C . ASP A 1 144 ? 19.057 7.820 -16.262 1.00 58.19 144 ASP A C 1
ATOM 1053 O O . ASP A 1 144 ? 20.145 7.779 -15.686 1.00 58.19 144 ASP A O 1
ATOM 1057 N N . THR A 1 145 ? 18.515 8.984 -16.626 1.00 68.62 145 THR A N 1
ATOM 1058 C CA . THR A 1 145 ? 19.064 10.285 -16.240 1.00 68.62 145 THR A CA 1
ATOM 1059 C C . THR A 1 145 ? 18.595 10.761 -14.867 1.00 68.62 145 THR A C 1
ATOM 1061 O O . THR A 1 145 ? 19.211 11.675 -14.312 1.00 68.62 145 THR A O 1
ATOM 1064 N N . VAL A 1 146 ? 17.532 10.171 -14.305 1.00 82.81 146 VAL A N 1
ATOM 1065 C CA . VAL A 1 146 ? 17.009 10.539 -12.987 1.00 82.81 146 VAL A CA 1
ATOM 1066 C C . VAL A 1 146 ? 17.897 9.905 -11.916 1.00 82.81 146 VAL A C 1
ATOM 1068 O O . VAL A 1 146 ? 17.977 8.683 -11.819 1.00 82.81 146 VAL A O 1
ATOM 1071 N N . PRO A 1 147 ? 18.571 10.697 -11.064 1.00 90.00 147 PRO A N 1
ATOM 1072 C CA . PRO A 1 147 ? 19.384 10.128 -9.999 1.00 90.00 147 PRO A CA 1
ATOM 1073 C C . PRO A 1 147 ? 18.513 9.349 -9.007 1.00 90.00 147 PRO A C 1
ATOM 1075 O O . PRO A 1 147 ? 17.481 9.862 -8.570 1.00 90.00 147 PRO A O 1
ATOM 1078 N N . GLN A 1 148 ? 18.976 8.182 -8.543 1.00 90.25 148 GLN A N 1
ATOM 1079 C CA . GLN A 1 148 ? 18.253 7.380 -7.540 1.00 90.25 148 GLN A CA 1
ATOM 1080 C C . GLN A 1 148 ? 17.855 8.196 -6.303 1.00 90.25 148 GLN A C 1
ATOM 1082 O O . GLN A 1 148 ? 16.784 8.015 -5.734 1.00 90.25 148 GLN A O 1
ATOM 1087 N N . SER A 1 149 ? 18.717 9.123 -5.878 1.00 93.69 149 SER A N 1
ATOM 1088 C CA . SER A 1 149 ? 18.448 10.002 -4.740 1.00 93.69 149 SER A CA 1
ATOM 1089 C C . SER A 1 149 ? 17.233 10.904 -4.962 1.00 93.69 149 SER A C 1
ATOM 1091 O O . SER A 1 149 ? 16.496 11.162 -4.011 1.00 93.69 149 SER A O 1
ATOM 1093 N N . LEU A 1 150 ? 17.005 11.360 -6.197 1.00 93.62 150 LEU A N 1
ATOM 1094 C CA . LEU A 1 150 ? 15.826 12.137 -6.562 1.00 93.62 150 LEU A CA 1
ATOM 1095 C C . LEU A 1 150 ? 14.579 11.251 -6.588 1.00 93.62 150 LEU A C 1
ATOM 1097 O O . LEU A 1 150 ? 13.571 11.652 -6.014 1.00 93.62 150 LEU A O 1
ATOM 1101 N N . SER A 1 151 ? 14.660 10.049 -7.169 1.00 93.25 151 SER A N 1
ATOM 1102 C CA . SER A 1 151 ? 13.552 9.079 -7.156 1.00 93.25 151 SER A CA 1
ATOM 1103 C C . SER A 1 151 ? 13.116 8.751 -5.717 1.00 93.25 151 SER A C 1
ATOM 1105 O O . SER A 1 151 ? 11.950 8.913 -5.365 1.00 93.25 151 SER A O 1
ATOM 1107 N N . ILE A 1 152 ? 14.066 8.471 -4.815 1.00 95.62 152 ILE A N 1
ATOM 1108 C CA . ILE A 1 152 ? 13.811 8.261 -3.376 1.00 95.62 152 ILE A CA 1
ATOM 1109 C C . ILE A 1 152 ? 13.212 9.509 -2.705 1.00 95.62 152 ILE A C 1
ATOM 1111 O O . ILE A 1 152 ? 12.290 9.405 -1.893 1.00 95.62 152 ILE A O 1
ATOM 1115 N N . ALA A 1 153 ? 13.722 10.705 -3.010 1.00 96.75 153 ALA A N 1
ATOM 1116 C CA . ALA A 1 153 ? 13.189 11.941 -2.438 1.00 96.75 153 ALA A CA 1
ATOM 1117 C C . ALA A 1 153 ? 11.737 12.189 -2.880 1.00 96.75 153 ALA A C 1
ATOM 1119 O O . ALA A 1 153 ? 10.895 12.540 -2.052 1.00 96.75 153 ALA A O 1
ATOM 1120 N N . MET A 1 154 ? 11.433 11.959 -4.159 1.00 96.56 154 MET A N 1
ATOM 1121 C CA . MET A 1 154 ? 10.085 12.075 -4.716 1.00 96.56 154 MET A CA 1
ATOM 1122 C C . MET A 1 154 ? 9.147 11.005 -4.156 1.00 96.56 154 MET A C 1
ATOM 1124 O O . MET A 1 154 ? 8.018 11.332 -3.791 1.00 96.56 154 MET A O 1
ATOM 1128 N N . GLN A 1 155 ? 9.634 9.775 -3.983 1.00 96.31 155 GLN A N 1
ATOM 1129 C CA . GLN A 1 155 ? 8.918 8.685 -3.322 1.00 96.31 155 GLN A CA 1
ATOM 1130 C C . GLN A 1 155 ? 8.461 9.086 -1.919 1.00 96.31 155 GLN A C 1
ATOM 1132 O O . GLN A 1 155 ? 7.314 8.863 -1.545 1.00 96.31 155 GLN A O 1
ATOM 1137 N N . VAL A 1 156 ? 9.330 9.725 -1.132 1.00 97.88 156 VAL A N 1
ATOM 1138 C CA . VAL A 1 156 ? 8.967 10.207 0.209 1.00 97.88 156 VAL A CA 1
ATOM 1139 C C . VAL A 1 156 ? 8.009 11.397 0.130 1.00 97.88 156 VAL A C 1
ATOM 1141 O O . VAL A 1 156 ? 6.995 11.416 0.832 1.00 97.88 156 VAL A O 1
ATOM 1144 N N . LEU A 1 157 ? 8.310 12.379 -0.726 1.00 98.12 157 LEU A N 1
ATOM 1145 C CA . LEU A 1 157 ? 7.543 13.620 -0.855 1.00 98.12 157 LEU A CA 1
ATOM 1146 C C . LEU A 1 157 ? 6.093 13.367 -1.286 1.00 98.12 157 LEU A C 1
ATOM 1148 O O . LEU A 1 157 ? 5.176 13.968 -0.731 1.00 98.12 157 LEU A O 1
ATOM 1152 N N . VAL A 1 158 ? 5.892 12.482 -2.263 1.00 98.00 158 VAL A N 1
ATOM 1153 C CA . VAL A 1 158 ? 4.571 12.100 -2.782 1.00 98.00 158 VAL A CA 1
ATOM 1154 C C . VAL A 1 158 ? 3.956 10.987 -1.935 1.00 98.00 158 VAL A C 1
ATOM 1156 O O . VAL A 1 158 ? 2.756 11.003 -1.658 1.00 98.00 158 VAL A O 1
ATOM 1159 N N . GLY A 1 159 ? 4.772 10.040 -1.475 1.00 97.75 159 GLY A N 1
ATOM 1160 C CA . GLY A 1 159 ? 4.324 8.883 -0.712 1.00 97.75 159 GLY A CA 1
ATOM 1161 C C . GLY A 1 159 ? 3.703 9.259 0.626 1.00 97.75 159 GLY A C 1
ATOM 1162 O O . GLY A 1 159 ? 2.602 8.810 0.916 1.00 97.75 159 GLY A O 1
ATOM 1163 N N . ILE A 1 160 ? 4.338 10.107 1.444 1.00 98.31 160 ILE A N 1
ATOM 1164 C CA . ILE A 1 160 ? 3.790 10.477 2.765 1.00 98.31 160 ILE A CA 1
ATOM 1165 C C . ILE A 1 160 ? 2.343 11.006 2.684 1.00 98.31 160 ILE A C 1
ATOM 1167 O O . ILE A 1 160 ? 1.482 10.458 3.388 1.00 98.31 160 ILE A O 1
ATOM 1171 N N . PRO A 1 161 ? 2.018 12.028 1.864 1.00 98.50 161 PRO A N 1
ATOM 1172 C CA . PRO A 1 161 ? 0.645 12.514 1.771 1.00 98.50 161 PRO A CA 1
ATOM 1173 C C . PRO A 1 161 ? -0.299 11.467 1.165 1.00 98.50 161 PRO A C 1
ATOM 1175 O O . PRO A 1 161 ? -1.398 11.278 1.692 1.00 98.50 161 PRO A O 1
ATOM 1178 N N . ALA A 1 162 ? 0.129 10.742 0.124 1.00 98.38 162 ALA A N 1
ATOM 1179 C CA . ALA A 1 162 ? -0.687 9.706 -0.505 1.00 98.38 162 ALA A CA 1
ATOM 1180 C C . ALA A 1 162 ? -1.033 8.578 0.481 1.00 98.38 162 ALA A C 1
ATOM 1182 O O . ALA A 1 162 ? -2.204 8.259 0.677 1.00 98.38 162 ALA A O 1
ATOM 1183 N N . TYR A 1 163 ? -0.041 8.016 1.169 1.00 98.38 163 TYR A N 1
ATOM 1184 C CA . TYR A 1 163 ? -0.233 6.914 2.109 1.00 98.38 163 TYR A CA 1
ATOM 1185 C C . TYR A 1 163 ? -0.959 7.332 3.384 1.00 98.38 163 TYR A C 1
ATOM 1187 O O . TYR A 1 163 ? -1.694 6.525 3.946 1.00 98.38 163 TYR A O 1
ATOM 1195 N N . THR A 1 164 ? -0.831 8.588 3.816 1.00 98.56 164 THR A N 1
ATOM 1196 C CA . THR A 1 164 ? -1.663 9.132 4.900 1.00 98.56 164 THR A CA 1
ATOM 1197 C C . THR A 1 164 ? -3.137 9.133 4.504 1.00 98.56 164 THR A C 1
ATOM 1199 O O . THR A 1 164 ? -3.980 8.628 5.249 1.00 98.56 164 THR A O 1
ATOM 1202 N N . LEU A 1 165 ? -3.456 9.647 3.313 1.00 98.56 165 LEU A N 1
ATOM 1203 C CA . LEU A 1 165 ? -4.826 9.672 2.805 1.00 98.56 165 LEU A CA 1
ATOM 1204 C C . LEU A 1 165 ? -5.375 8.255 2.591 1.00 98.56 165 LEU A C 1
ATOM 1206 O O . LEU A 1 165 ? -6.487 7.949 3.015 1.00 98.56 165 LEU A O 1
ATOM 1210 N N . LEU A 1 166 ? -4.592 7.375 1.971 1.00 98.44 166 LEU A N 1
ATOM 1211 C CA . LEU A 1 166 ? -4.995 6.002 1.676 1.00 98.44 166 LEU A CA 1
ATOM 1212 C C . LEU A 1 166 ? -5.184 5.165 2.943 1.00 98.44 166 LEU A C 1
ATOM 1214 O O . LEU A 1 166 ? -6.160 4.421 3.039 1.00 98.44 166 LEU A O 1
ATOM 1218 N N . LEU A 1 167 ? -4.313 5.314 3.945 1.00 98.38 167 LEU A N 1
ATOM 1219 C CA . LEU A 1 167 ? -4.500 4.644 5.230 1.00 98.38 167 LEU A CA 1
ATOM 1220 C C . LEU A 1 167 ? -5.743 5.176 5.952 1.00 98.38 167 LEU A C 1
ATOM 1222 O O . LEU A 1 167 ? -6.495 4.395 6.530 1.00 98.38 167 LEU A O 1
ATOM 1226 N N . TRP A 1 168 ? -6.014 6.482 5.879 1.00 98.25 168 TRP A N 1
ATOM 1227 C CA . TRP A 1 168 ? -7.253 7.050 6.412 1.00 98.25 168 TRP A CA 1
ATOM 1228 C C . TRP A 1 168 ? -8.494 6.442 5.743 1.00 98.25 168 TRP A C 1
ATOM 1230 O O . TRP A 1 168 ? -9.413 6.012 6.444 1.00 98.25 168 TRP A O 1
ATOM 1240 N N . VAL A 1 169 ? -8.494 6.326 4.410 1.00 98.19 169 VAL A N 1
ATOM 1241 C CA . VAL A 1 169 ? -9.561 5.655 3.648 1.00 98.19 169 VAL A CA 1
ATOM 1242 C C . VAL A 1 169 ? -9.702 4.194 4.075 1.00 98.19 169 VAL A C 1
ATOM 1244 O O . VAL A 1 169 ? -10.813 3.753 4.360 1.00 98.19 169 VAL A O 1
ATOM 1247 N N . ALA A 1 170 ? -8.604 3.446 4.191 1.00 97.88 170 ALA A N 1
ATOM 1248 C CA . ALA A 1 170 ? -8.642 2.048 4.615 1.00 97.88 170 ALA A CA 1
ATOM 1249 C C . ALA A 1 170 ? -9.263 1.883 6.010 1.00 97.88 170 ALA A C 1
ATOM 1251 O O . ALA A 1 170 ? -10.165 1.065 6.200 1.00 97.88 170 ALA A O 1
ATOM 1252 N N . LEU A 1 171 ? -8.842 2.698 6.981 1.00 96.38 171 LEU A N 1
ATOM 1253 C CA . LEU A 1 171 ? -9.403 2.670 8.331 1.00 96.38 171 LEU A CA 1
ATOM 1254 C C . LEU A 1 171 ? -10.889 3.062 8.340 1.00 96.38 171 LEU A C 1
ATOM 1256 O O . LEU A 1 171 ? -11.676 2.465 9.078 1.00 96.38 171 LEU A O 1
ATOM 1260 N N . TYR A 1 172 ? -11.293 4.021 7.503 1.00 96.19 172 TYR A N 1
ATOM 1261 C CA . TYR A 1 172 ? -12.698 4.383 7.331 1.00 96.19 172 TYR A CA 1
ATOM 1262 C C . TYR A 1 172 ? -13.522 3.217 6.766 1.00 96.19 172 TYR A C 1
ATOM 1264 O O . TYR A 1 172 ? -14.583 2.908 7.308 1.00 96.19 172 TYR A O 1
ATOM 1272 N N . LEU A 1 173 ? -13.023 2.522 5.738 1.00 96.50 173 LEU A N 1
ATOM 1273 C CA . LEU A 1 173 ? -13.676 1.341 5.160 1.00 96.50 173 LEU A CA 1
ATOM 1274 C C . LEU A 1 173 ? -13.852 0.225 6.196 1.00 96.50 173 LEU A C 1
ATOM 1276 O O . LEU A 1 173 ? -14.933 -0.361 6.302 1.00 96.50 173 LEU A O 1
ATOM 1280 N N . VAL A 1 174 ? -12.829 -0.026 7.017 1.00 95.38 174 VAL A N 1
ATOM 1281 C CA . VAL A 1 174 ? -12.915 -0.988 8.123 1.00 95.38 174 VAL A CA 1
ATOM 1282 C C . VAL A 1 174 ? -14.027 -0.579 9.088 1.00 95.38 174 VAL A C 1
ATOM 1284 O O . VAL A 1 174 ? -14.936 -1.368 9.342 1.00 95.38 174 VAL A O 1
ATOM 1287 N N . GLN A 1 175 ? -14.033 0.666 9.566 1.00 93.31 175 GLN A N 1
ATOM 1288 C CA . GLN A 1 175 ? -15.066 1.150 10.488 1.00 93.31 175 GLN A CA 1
ATOM 1289 C C . GLN A 1 175 ? -16.475 1.090 9.884 1.00 93.31 175 GLN A C 1
ATOM 1291 O O . GLN A 1 175 ? -17.412 0.667 10.563 1.00 93.31 175 GLN A O 1
ATOM 1296 N N . ALA A 1 176 ? -16.634 1.472 8.616 1.00 94.19 176 ALA A N 1
ATOM 1297 C CA . ALA A 1 176 ? -17.907 1.412 7.908 1.00 94.19 176 ALA A CA 1
ATOM 1298 C C . ALA A 1 176 ? -18.428 -0.031 7.809 1.00 94.19 176 ALA A C 1
ATOM 1300 O O . ALA A 1 176 ? -19.590 -0.289 8.126 1.00 94.19 176 ALA A O 1
ATOM 1301 N N . SER A 1 177 ? -17.557 -0.984 7.462 1.00 93.81 177 SER A N 1
ATOM 1302 C CA . SER A 1 177 ? -17.926 -2.401 7.366 1.00 93.81 177 SER A CA 1
ATOM 1303 C C . SER A 1 177 ? -18.342 -3.002 8.715 1.00 93.81 177 SER A C 1
ATOM 1305 O O . SER A 1 177 ? -19.327 -3.740 8.785 1.00 93.81 177 SER A O 1
ATOM 1307 N N . LEU A 1 178 ? -17.670 -2.624 9.810 1.00 92.38 178 LEU A N 1
ATOM 1308 C CA . LEU A 1 178 ? -18.033 -3.063 11.159 1.00 92.38 178 LEU A CA 1
ATOM 1309 C C . LEU A 1 178 ? -19.381 -2.490 11.602 1.00 92.38 178 LEU A C 1
ATOM 1311 O O . LEU A 1 178 ? -20.227 -3.234 12.094 1.00 92.38 178 LEU A O 1
ATOM 1315 N N . ARG A 1 179 ? -19.621 -1.192 11.372 1.00 92.12 179 ARG A N 1
ATOM 1316 C CA . ARG A 1 179 ? -20.913 -0.551 11.676 1.00 92.12 179 ARG A CA 1
ATOM 1317 C C . ARG A 1 179 ? -22.060 -1.210 10.914 1.00 92.12 179 ARG A C 1
ATOM 1319 O O . ARG A 1 179 ? -23.110 -1.464 11.498 1.00 92.12 179 ARG A O 1
ATOM 1326 N N . HIS A 1 180 ? -21.846 -1.521 9.636 1.00 92.00 180 HIS A N 1
ATOM 1327 C CA . HIS A 1 180 ? -22.845 -2.195 8.813 1.00 92.00 180 HIS A CA 1
ATOM 1328 C C . HIS A 1 180 ? -23.177 -3.598 9.342 1.00 92.00 180 HIS A C 1
ATOM 1330 O O . HIS A 1 180 ? -24.350 -3.941 9.483 1.00 92.00 180 HIS A O 1
ATOM 1336 N N . ARG A 1 181 ? -22.160 -4.385 9.722 1.00 91.94 181 ARG A N 1
ATOM 1337 C CA . ARG A 1 181 ? -22.357 -5.718 10.312 1.00 91.94 181 ARG A CA 1
ATOM 1338 C C . ARG A 1 181 ? -23.166 -5.663 11.609 1.00 91.94 181 ARG A C 1
ATOM 1340 O O . ARG A 1 181 ? -24.101 -6.444 11.763 1.00 91.94 181 ARG A O 1
ATOM 1347 N N . THR A 1 182 ? -22.839 -4.741 12.513 1.00 91.56 182 THR A N 1
ATOM 1348 C CA . THR A 1 182 ? -23.570 -4.581 13.779 1.00 91.56 182 THR A CA 1
ATOM 1349 C C . THR A 1 182 ? -25.030 -4.189 13.540 1.00 91.56 182 THR A C 1
ATOM 1351 O O . THR A 1 182 ? -25.922 -4.724 14.195 1.00 91.56 182 THR A O 1
ATOM 1354 N N . ALA A 1 183 ? -25.296 -3.311 12.566 1.00 91.19 183 ALA A N 1
ATOM 1355 C CA . ALA A 1 183 ? -26.658 -2.917 12.208 1.00 91.19 183 ALA A CA 1
ATOM 1356 C C . ALA A 1 183 ? -27.492 -4.101 11.684 1.00 91.19 183 ALA A C 1
ATOM 1358 O O . ALA A 1 183 ? -28.635 -4.274 12.104 1.00 91.19 183 ALA A O 1
ATOM 1359 N N . LEU A 1 184 ? -26.914 -4.952 10.827 1.00 91.88 184 LEU A N 1
ATOM 1360 C CA . LEU A 1 184 ? -27.588 -6.155 10.319 1.00 91.88 184 LEU A CA 1
ATOM 1361 C C . LEU A 1 184 ? -27.884 -7.174 11.427 1.00 91.88 184 LEU A C 1
ATOM 1363 O O . LEU A 1 184 ? -28.962 -7.763 11.446 1.00 91.88 184 LEU A O 1
ATOM 1367 N N . GLN A 1 185 ? -26.955 -7.363 12.366 1.00 92.81 185 GLN A N 1
ATOM 1368 C CA . GLN A 1 185 ? -27.163 -8.252 13.513 1.00 92.81 185 GLN A CA 1
ATOM 1369 C C . GLN A 1 185 ? -28.294 -7.756 14.418 1.00 92.81 185 GLN A C 1
ATOM 1371 O O . GLN A 1 185 ? -29.119 -8.553 14.857 1.00 92.81 185 GLN A O 1
ATOM 1376 N N . HIS A 1 186 ? -28.360 -6.445 14.661 1.00 91.25 186 HIS A N 1
ATOM 1377 C CA . HIS A 1 186 ? -29.431 -5.853 15.455 1.00 91.25 186 HIS A CA 1
ATOM 1378 C C . HIS A 1 186 ? -30.795 -5.981 14.764 1.00 91.25 186 HIS A C 1
ATOM 1380 O O . HIS A 1 186 ? -31.759 -6.399 15.397 1.00 91.25 186 HIS A O 1
ATOM 1386 N N . ALA A 1 187 ? -30.868 -5.708 13.457 1.00 89.50 187 ALA A N 1
ATOM 1387 C CA . ALA A 1 187 ? -32.095 -5.887 12.682 1.00 89.50 187 ALA A CA 1
ATOM 1388 C C . ALA A 1 187 ? -32.580 -7.348 12.691 1.00 89.50 187 ALA A C 1
ATOM 1390 O O . ALA A 1 187 ? -33.768 -7.596 12.875 1.00 89.50 187 ALA A O 1
ATOM 1391 N N . GLY A 1 188 ? -31.666 -8.314 12.549 1.00 90.31 188 GLY A N 1
ATOM 1392 C CA . GLY A 1 188 ? -31.998 -9.739 12.624 1.00 90.31 188 GLY A CA 1
ATOM 1393 C C . GLY A 1 188 ? -32.550 -10.163 13.989 1.00 90.31 188 GLY A C 1
ATOM 1394 O O . GLY A 1 188 ? -33.515 -10.920 14.036 1.00 90.31 188 GLY A O 1
ATOM 1395 N N . ALA A 1 189 ? -31.986 -9.643 15.086 1.00 91.69 189 ALA A N 1
ATOM 1396 C CA . ALA A 1 189 ? -32.470 -9.927 16.439 1.00 91.69 189 ALA A CA 1
ATOM 1397 C C . ALA A 1 189 ? -33.897 -9.397 16.663 1.00 91.69 189 ALA A C 1
ATOM 1399 O O . ALA A 1 189 ? -34.758 -10.137 17.133 1.00 91.69 189 ALA A O 1
ATOM 1400 N N . VAL A 1 190 ? -34.169 -8.156 16.245 1.00 91.44 190 VAL A N 1
ATOM 1401 C CA . VAL A 1 190 ? -35.509 -7.553 16.347 1.00 91.44 190 VAL A CA 1
ATOM 1402 C C . VAL A 1 190 ? -36.543 -8.352 15.549 1.00 91.44 190 VAL A C 1
ATOM 1404 O O . VAL A 1 190 ? -37.638 -8.591 16.043 1.00 91.44 190 VAL A O 1
ATOM 1407 N N . LEU A 1 191 ? -36.204 -8.806 14.337 1.00 90.25 191 LEU A N 1
ATOM 1408 C CA . LEU A 1 191 ? -37.115 -9.630 13.534 1.00 90.25 191 LEU A CA 1
ATOM 1409 C C . LEU A 1 191 ? -37.420 -10.976 14.208 1.00 90.25 191 LEU A C 1
ATOM 1411 O O . LEU A 1 191 ? -38.573 -11.387 14.238 1.00 90.25 191 LEU A O 1
ATOM 1415 N N . SER A 1 192 ? -36.420 -11.621 14.820 1.00 91.56 192 SER A N 1
ATOM 1416 C CA . SER A 1 192 ? -36.634 -12.893 15.522 1.00 91.56 192 SER A CA 1
ATOM 1417 C C . SER A 1 192 ? -37.497 -12.785 16.784 1.00 91.56 192 SER A C 1
ATOM 1419 O O . SER A 1 192 ? -38.145 -13.762 17.139 1.00 91.56 192 SER A O 1
ATOM 1421 N N . GLU A 1 193 ? -37.521 -11.622 17.447 1.00 89.38 193 GLU A N 1
ATOM 1422 C CA . GLU A 1 193 ? -38.396 -11.363 18.603 1.00 89.38 193 GLU A CA 1
ATOM 1423 C C . GLU A 1 193 ? -39.850 -11.092 18.194 1.00 89.38 193 GLU A C 1
ATOM 1425 O O . GLU A 1 193 ? -40.766 -11.355 18.965 1.00 89.38 193 GLU A O 1
ATOM 1430 N N . VAL A 1 194 ? -40.081 -10.556 16.991 1.00 87.19 194 VAL A N 1
ATOM 1431 C CA . VAL A 1 194 ? -41.438 -10.322 16.466 1.00 87.19 194 VAL A CA 1
ATOM 1432 C C . VAL A 1 194 ? -42.101 -11.630 16.020 1.00 87.19 194 VAL A C 1
ATOM 1434 O O . VAL A 1 194 ? -43.321 -11.757 16.112 1.00 87.19 194 VAL A O 1
ATOM 1437 N N . ASP A 1 195 ? -41.306 -12.595 15.558 1.00 84.00 195 ASP A N 1
ATOM 1438 C CA . ASP A 1 195 ? -41.780 -13.897 15.076 1.00 84.00 195 ASP A CA 1
ATOM 1439 C C . ASP A 1 195 ? -42.022 -14.935 16.199 1.00 84.00 195 ASP A C 1
ATOM 1441 O O . ASP A 1 195 ? -42.522 -16.029 15.917 1.00 84.00 195 ASP A O 1
ATOM 1445 N N . SER A 1 196 ? -41.669 -14.620 17.454 1.00 78.12 196 SER A N 1
ATOM 1446 C CA . SER A 1 196 ? -41.816 -15.488 18.641 1.00 78.12 196 SER A CA 1
ATOM 1447 C C . SER A 1 196 ? -43.022 -15.131 19.505 1.00 78.12 196 SER A C 1
ATOM 1449 O O . SER A 1 196 ? -43.729 -16.070 19.938 1.00 78.12 196 SER A O 1
#

Secondary structure (DSSP, 8-state):
-HHHHHHHHTTSHHHHHHHHHHHHIIIIIHHHHHHIIIIIIS-----SS-HHHHHHHHHHHHHHHHHHHHHHHHHHHHHHT--TT-SS--HHHHHHHHHHHHHHHTTTHHHHHHHHTSTTSHHHHHHHHHTTPPPPP----GGGGS-HHHHHHHHHHHHHHHHHHHHHHHHHHHHHHHHHHHHHHHHHHHHHHH--

Sequence (196 aa):
MCLRLLLSYYRDPLAWYGALVSLLVLAYAGGAVMFVLHAEILGELGPAIDPVEHWALDSTLGFVGLAPVVAVIVPLAAWAVRHPEDASVATLPCAIVGGTAFGLALAPAPIAHDLLVGRGTWLANHVTELFGGTAAPHEHGTGDTVPQSLSIAMQVLVGIPAYTLLLWVALYLVQASLRHRTALQHAGAVLSEVDS

Foldseek 3Di:
DLVVLLVVQVVDVLSVVLLLLLLLLCLQVVLVLLLCCQCPVLVFAFAPDDSVVVSVVRSVVSSVVCSVVSSRLQSVLQVVQDDPPDPDGDLLSSLLRSQLSSLLVCLCVVVVCCQQGGQQHPNSQVVNVVRVHHRDHNDCTVSVPPDSNNSSVVSNVSRSVSSSVSSSVSVVVSVVVVVVVVVVVVVVVVVVVVVD

Radius of gyration: 20.51 Å; chains: 1; bounding box: 61×29×56 Å

pLDDT: mean 91.49, std 9.17, range [49.81, 98.56]